Protein AF-A0ABD2QPJ8-F1 (afdb_monomer)

Foldseek 3Di:
DDAAFWPPCLQVVLLVLLVQQCVVVVDDDDDDGQDDDLAAFRFPDWDWGFRHVVVTDIDIRHHGDDPPDDPDPLVVLVCVLLSSHPCVVNPLLNSLLVVLLQVLVDCLLVVLPVLLVPPDDDCPPVNVVVCVVPLQDCLDPQLLSLLSNQSSCLSVVQDDDSVDPVSSVVSSVVSLVSLLVSSVPDDPPPCSSSVSSVSSSVCVNVCSSHDDDSDDDPPPD

Secondary structure (DSSP, 8-state):
----STTSSHHHHHHHHHHHHHHHTT--SPPP-----SSTT---S-EEEEEEETTEEEEEE------S----HHHHHHHHHTTSS-GGGT-HHHHHHHHHHHHHHSSGGGGGHHHHH--S----HHHHHHTTT-TT-TTSHHHHHHHHHHHHHHHHH--S-TTSHHHHHHHHHHHHHHHHHHTT--TT-TTHHHHHHHHHHHHHHTTTT-----SPPP---

Nearest PDB structures (foldseek):
  8qsj-assembly1_z  TM=7.436E-01  e=8.514E-07  Homo sapiens
  9crw-assembly1_H  TM=2.562E-01  e=5.830E+00  Candida albicans

Solvent-accessible surface area (backbone atoms only — not comparable to full-atom values): 13323 Å² total; per-residue (Å²): 108,52,85,53,50,28,70,75,44,56,37,53,51,47,39,53,45,25,53,53,23,34,62,77,64,71,63,82,77,86,81,86,70,63,71,76,65,87,57,54,72,70,42,78,59,76,44,79,38,60,36,37,77,88,69,75,39,66,40,34,32,50,44,46,54,77,74,98,71,82,91,46,71,67,58,49,50,52,36,28,67,76,33,37,40,64,46,79,80,77,30,54,49,59,50,34,51,51,48,50,54,51,50,73,74,43,72,72,55,64,75,41,58,64,61,58,71,66,73,67,92,80,78,53,75,68,55,64,59,52,52,74,76,49,71,82,56,68,84,41,67,74,42,42,52,43,40,50,38,53,51,40,50,51,58,70,71,54,88,70,66,77,87,37,67,73,57,39,53,54,50,51,56,51,45,55,59,52,45,34,62,44,67,69,57,70,90,85,48,95,57,48,64,53,56,44,19,55,52,50,48,51,36,46,70,70,46,72,73,52,89,83,78,88,74,76,75,80,78,92,122

Radius of gyration: 21.58 Å; Cα contacts (8 Å, |Δi|>4): 242; chains: 1; bounding box: 54×56×57 Å

pLDDT: mean 83.85, std 13.82, range [41.22, 96.69]

Sequence (221 aa):
MLVGIPNVGKSALANSLHQIGRISAAEKGRLKHAIVSPHPGETKNISGLKIASHPSIYVLDTPGVFPAEILDAEMCSNLALTGAIRDCLVGEVDLAEYFLSIFNLSDEYKKWANLSLSGADDCSELERRQKRQYLTDHTQDFIVNKVRRTLFEAVSSFNGNLRNEEIMSRLIKAEFAVLRNAFNLPPDSDDYVRKVAAKLLNLYRTGRLGHYTLDRAPNNN

Structure (mmCIF, N/CA/C/O backbone):
data_AF-A0ABD2QPJ8-F1
#
_entry.id   AF-A0ABD2QPJ8-F1
#
loop_
_atom_site.group_PDB
_atom_site.id
_atom_site.type_symbol
_atom_site.label_atom_id
_atom_site.label_alt_id
_atom_site.label_comp_id
_atom_site.label_asym_id
_atom_site.label_entity_id
_atom_site.label_seq_id
_atom_site.pdbx_PDB_ins_code
_atom_site.Cartn_x
_atom_site.Cartn_y
_atom_site.Cartn_z
_atom_site.occupancy
_atom_site.B_iso_or_equiv
_atom_site.auth_seq_id
_atom_site.auth_comp_id
_atom_site.auth_asym_id
_atom_site.auth_atom_id
_atom_site.pdbx_PDB_model_num
ATOM 1 N N . MET A 1 1 ? 17.076 -8.326 -17.689 1.00 92.75 1 MET A N 1
ATOM 2 C CA . MET A 1 1 ? 15.599 -8.422 -17.712 1.00 92.75 1 MET A CA 1
ATOM 3 C C . MET A 1 1 ? 15.109 -8.276 -16.286 1.00 92.75 1 MET A C 1
ATOM 5 O O . MET A 1 1 ? 15.757 -8.834 -15.410 1.00 92.75 1 MET A O 1
ATOM 9 N N . LEU A 1 2 ? 14.050 -7.506 -16.050 1.00 95.06 2 LEU A N 1
ATOM 10 C CA . LEU A 1 2 ? 13.423 -7.381 -14.731 1.00 95.06 2 LEU A CA 1
ATOM 11 C C . LEU A 1 2 ? 12.252 -8.355 -14.658 1.00 95.06 2 LEU A C 1
ATOM 13 O O . LEU A 1 2 ? 11.479 -8.412 -15.601 1.00 95.06 2 LEU A O 1
ATOM 17 N N . VAL A 1 3 ? 12.126 -9.110 -13.568 1.00 94.06 3 VAL A N 1
ATOM 18 C CA . VAL A 1 3 ? 11.046 -10.089 -13.356 1.00 94.06 3 VAL A CA 1
ATOM 19 C C . VAL A 1 3 ? 10.540 -9.946 -11.924 1.00 94.06 3 VAL A C 1
ATOM 21 O O . VAL A 1 3 ? 11.311 -9.608 -11.030 1.00 94.06 3 VAL A O 1
ATOM 24 N N . GLY A 1 4 ? 9.245 -10.168 -11.705 1.00 93.00 4 GLY A N 1
ATOM 25 C CA . GLY A 1 4 ? 8.632 -10.129 -10.378 1.00 93.00 4 GLY A CA 1
ATOM 26 C C . GLY A 1 4 ? 7.133 -9.858 -10.436 1.00 93.00 4 GLY A C 1
ATOM 27 O O . GLY A 1 4 ? 6.590 -9.555 -11.503 1.00 93.00 4 GLY A O 1
ATOM 28 N N . ILE A 1 5 ? 6.475 -9.915 -9.280 1.00 93.12 5 ILE A N 1
ATOM 29 C CA . ILE A 1 5 ? 5.030 -9.678 -9.148 1.00 93.12 5 ILE A CA 1
ATOM 30 C C . ILE A 1 5 ? 4.648 -8.235 -9.558 1.00 93.12 5 ILE A C 1
ATOM 32 O O . ILE A 1 5 ? 5.525 -7.374 -9.717 1.00 93.12 5 ILE A O 1
ATOM 36 N N . PRO A 1 6 ? 3.368 -7.935 -9.841 1.00 92.62 6 PRO A N 1
ATOM 37 C CA . PRO A 1 6 ? 2.896 -6.574 -10.105 1.00 92.62 6 PRO A CA 1
ATOM 38 C C . PRO A 1 6 ? 3.282 -5.570 -9.008 1.00 92.62 6 PRO A C 1
ATOM 40 O O . PRO A 1 6 ? 3.488 -5.934 -7.858 1.00 92.62 6 PRO A O 1
ATOM 43 N N . ASN A 1 7 ? 3.410 -4.297 -9.390 1.00 92.38 7 ASN A N 1
ATOM 44 C CA . ASN A 1 7 ? 3.646 -3.156 -8.495 1.00 92.38 7 ASN A CA 1
ATOM 45 C C . ASN A 1 7 ? 4.923 -3.157 -7.628 1.00 92.38 7 ASN A C 1
ATOM 47 O O . ASN A 1 7 ? 5.157 -2.193 -6.913 1.00 92.38 7 ASN A O 1
ATOM 51 N N . VAL A 1 8 ? 5.850 -4.107 -7.806 1.00 93.25 8 VAL A N 1
ATOM 52 C CA . VAL A 1 8 ? 7.194 -4.071 -7.166 1.00 93.25 8 VAL A CA 1
ATOM 53 C C . VAL A 1 8 ? 8.151 -3.005 -7.725 1.00 93.25 8 VAL A C 1
ATOM 55 O O . VAL A 1 8 ? 9.332 -2.995 -7.401 1.00 93.25 8 VAL A O 1
ATOM 58 N N . GLY A 1 9 ? 7.683 -2.136 -8.626 1.00 93.31 9 GLY A N 1
ATOM 59 C CA . GLY A 1 9 ? 8.494 -1.043 -9.173 1.00 93.31 9 GLY A CA 1
ATOM 60 C C . GLY A 1 9 ? 9.393 -1.399 -10.364 1.00 93.31 9 GLY A C 1
ATOM 61 O O . GLY A 1 9 ? 10.295 -0.628 -10.676 1.00 93.31 9 GLY A O 1
ATOM 62 N N . LYS A 1 10 ? 9.147 -2.511 -11.075 1.00 95.25 10 LYS A N 1
ATOM 63 C CA . LYS A 1 10 ? 9.934 -2.919 -12.265 1.00 95.25 10 LYS A CA 1
ATOM 64 C C . LYS A 1 10 ? 10.041 -1.806 -13.313 1.00 95.25 10 LYS A C 1
ATOM 66 O O . LYS A 1 10 ? 11.142 -1.373 -13.639 1.00 95.25 10 LYS A O 1
ATOM 71 N N . SER A 1 11 ? 8.902 -1.289 -13.770 1.00 94.06 11 SER A N 1
ATOM 72 C CA . SER A 1 11 ? 8.850 -0.238 -14.789 1.00 94.06 11 SER A CA 1
ATOM 73 C C . SER A 1 11 ? 9.448 1.078 -14.286 1.00 94.06 11 SER A C 1
ATOM 75 O O . SER A 1 11 ? 10.174 1.742 -15.021 1.00 94.06 11 SER A O 1
ATOM 77 N N . ALA A 1 12 ? 9.233 1.421 -13.010 1.00 94.25 12 ALA A N 1
ATOM 78 C CA . ALA A 1 12 ? 9.850 2.593 -12.389 1.00 94.25 12 ALA A CA 1
ATOM 79 C C . ALA A 1 12 ? 11.385 2.483 -12.375 1.00 94.25 12 ALA A C 1
ATOM 81 O O . ALA A 1 12 ? 12.069 3.399 -12.827 1.00 94.25 12 ALA A O 1
ATOM 82 N N . LEU A 1 13 ? 11.924 1.334 -11.958 1.00 95.25 13 LEU A N 1
ATOM 83 C CA . LEU A 1 13 ? 13.360 1.060 -11.970 1.00 95.25 13 LEU A CA 1
ATOM 84 C C . LEU A 1 13 ? 13.929 1.090 -13.395 1.00 95.25 13 LEU A C 1
ATOM 86 O O . LEU A 1 13 ? 14.958 1.722 -13.633 1.00 95.25 13 LEU A O 1
ATOM 90 N N . ALA A 1 14 ? 13.255 0.447 -14.353 1.00 93.62 14 ALA A N 1
ATOM 91 C CA . ALA A 1 14 ? 13.665 0.446 -15.756 1.00 93.62 14 ALA A CA 1
ATOM 92 C C . ALA A 1 14 ? 13.750 1.875 -16.315 1.00 93.62 14 ALA A C 1
ATOM 94 O O . ALA A 1 14 ? 14.720 2.225 -16.988 1.00 93.62 14 ALA A O 1
ATOM 95 N N . ASN A 1 15 ? 12.771 2.716 -15.980 1.00 93.56 15 ASN A N 1
ATOM 96 C CA . ASN A 1 15 ? 12.735 4.119 -16.366 1.00 93.56 15 ASN A CA 1
ATOM 97 C C . ASN A 1 15 ? 13.858 4.941 -15.726 1.00 93.56 15 ASN A C 1
ATOM 99 O O . ASN A 1 15 ? 14.514 5.710 -16.430 1.00 93.56 15 ASN A O 1
ATOM 103 N N . SER A 1 16 ? 14.120 4.763 -14.428 1.00 93.38 16 SER A N 1
ATOM 104 C CA . SER A 1 16 ? 15.226 5.440 -13.741 1.00 93.38 16 SER A CA 1
ATOM 105 C C . SER A 1 16 ? 16.579 5.067 -14.348 1.00 93.38 16 SER A C 1
ATOM 107 O O . SER A 1 16 ? 17.383 5.948 -14.652 1.00 93.38 16 SER A O 1
ATOM 109 N N . LEU A 1 17 ? 16.814 3.776 -14.608 1.00 92.88 17 LEU A N 1
ATOM 110 C CA . LEU A 1 17 ? 18.041 3.310 -15.259 1.00 92.88 17 LEU A CA 1
ATOM 111 C C . LEU A 1 17 ? 18.167 3.847 -16.690 1.00 92.88 17 LEU A C 1
ATOM 113 O O . LEU A 1 17 ? 19.248 4.273 -17.095 1.00 92.88 17 LEU A O 1
ATOM 117 N N . HIS A 1 18 ? 17.067 3.871 -17.448 1.00 90.75 18 HIS A N 1
ATOM 118 C CA . HIS A 1 18 ? 17.039 4.436 -18.798 1.00 90.75 18 HIS A CA 1
ATOM 119 C C . HIS A 1 18 ? 17.407 5.921 -18.804 1.00 90.75 18 HIS A C 1
ATOM 121 O O . HIS A 1 18 ? 18.203 6.365 -19.633 1.00 90.75 18 HIS A O 1
ATOM 127 N N . GLN A 1 19 ? 16.857 6.686 -17.862 1.00 89.19 19 GLN A N 1
ATOM 128 C CA . GLN A 1 19 ? 17.133 8.109 -17.730 1.00 89.19 19 GLN A CA 1
ATOM 129 C C . GLN A 1 19 ? 18.606 8.368 -17.392 1.00 89.19 19 GLN A C 1
ATOM 131 O O . GLN A 1 19 ? 19.246 9.167 -18.075 1.00 89.19 19 GLN A O 1
ATOM 136 N N . ILE A 1 20 ? 19.156 7.668 -16.393 1.00 87.69 20 ILE A N 1
ATOM 137 C CA . ILE A 1 20 ? 20.568 7.797 -15.997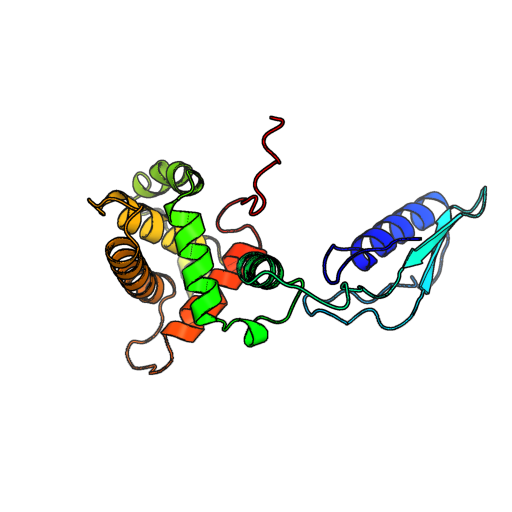 1.00 87.69 20 ILE A CA 1
ATOM 138 C C . ILE A 1 20 ? 21.484 7.440 -17.175 1.00 87.69 20 ILE A C 1
ATOM 140 O O . ILE A 1 20 ? 22.360 8.223 -17.538 1.00 87.69 20 ILE A O 1
ATOM 144 N N . GLY A 1 21 ? 21.223 6.309 -17.836 1.00 85.38 21 GLY A N 1
ATOM 145 C CA . GLY A 1 21 ? 22.010 5.835 -18.972 1.00 85.38 21 GLY A CA 1
ATOM 146 C C . GLY A 1 21 ? 22.065 6.809 -20.148 1.00 85.38 21 GLY A C 1
ATOM 147 O O . GLY A 1 21 ? 23.119 7.007 -20.755 1.00 85.38 21 GLY A O 1
ATOM 148 N N . ARG A 1 22 ? 20.941 7.468 -20.457 1.00 80.81 22 ARG A N 1
ATOM 149 C CA . ARG A 1 22 ? 20.882 8.488 -21.516 1.00 80.81 22 ARG A CA 1
ATOM 150 C C . ARG A 1 22 ? 21.641 9.760 -21.162 1.00 80.81 22 ARG A C 1
ATOM 152 O O . ARG A 1 22 ? 22.289 10.319 -22.047 1.00 80.81 22 ARG A O 1
ATOM 159 N N . ILE A 1 23 ? 21.559 10.210 -19.906 1.00 78.62 23 ILE A N 1
ATOM 160 C CA . ILE A 1 23 ? 22.308 11.381 -19.424 1.00 78.62 23 ILE A CA 1
ATOM 161 C C . ILE A 1 23 ? 23.807 11.123 -19.589 1.00 78.62 23 ILE A C 1
ATOM 163 O O . ILE A 1 23 ? 24.502 11.941 -20.188 1.00 78.62 23 ILE A O 1
ATOM 167 N N . SER A 1 24 ? 24.286 9.955 -19.156 1.00 72.25 24 SER A N 1
ATOM 168 C CA . SER A 1 24 ? 25.691 9.560 -19.302 1.00 72.25 24 SER A CA 1
ATOM 169 C C . SER A 1 24 ? 26.152 9.469 -20.762 1.00 72.25 24 SER A C 1
ATOM 171 O O . SER A 1 24 ? 27.328 9.681 -21.042 1.00 72.25 24 SER A O 1
ATOM 173 N N . ALA A 1 25 ? 25.245 9.176 -21.697 1.00 74.44 25 ALA A N 1
ATOM 174 C CA . ALA A 1 25 ? 25.550 9.033 -23.120 1.00 74.44 25 ALA A CA 1
ATOM 175 C C . ALA A 1 25 ? 25.290 10.301 -23.965 1.00 74.44 25 ALA A C 1
ATOM 177 O O . ALA A 1 25 ? 25.447 10.246 -25.184 1.00 74.44 25 ALA A O 1
ATOM 178 N N . ALA A 1 26 ? 24.872 11.421 -23.355 1.00 74.62 26 ALA A N 1
ATOM 179 C CA . ALA A 1 26 ? 24.495 12.671 -24.035 1.00 74.62 26 ALA A CA 1
ATOM 180 C C . ALA A 1 26 ? 23.486 12.492 -25.199 1.00 74.62 26 ALA A C 1
ATOM 182 O O . ALA A 1 26 ? 23.444 13.287 -26.144 1.00 74.62 26 ALA A O 1
ATOM 183 N N . GLU A 1 27 ? 22.648 11.450 -25.144 1.00 72.50 27 GLU A N 1
ATOM 184 C CA . GLU A 1 27 ? 21.715 11.119 -26.223 1.00 72.50 27 GLU A CA 1
ATOM 185 C C . GLU A 1 27 ? 20.526 12.103 -26.244 1.00 72.50 27 GLU A C 1
ATOM 187 O O . GLU A 1 27 ? 19.702 12.140 -25.324 1.00 72.50 27 GLU A O 1
ATOM 192 N N . LYS A 1 28 ? 20.371 12.863 -27.337 1.00 64.12 28 LYS A N 1
ATOM 193 C CA . LYS A 1 28 ? 19.222 13.762 -27.576 1.00 64.12 28 LYS A CA 1
ATOM 194 C C . LYS A 1 28 ? 18.033 13.005 -28.196 1.00 64.12 28 LYS A C 1
ATOM 196 O O . LYS A 1 28 ? 18.220 11.990 -28.862 1.00 64.12 28 LYS A O 1
ATOM 201 N N . GLY A 1 29 ? 16.802 13.467 -27.960 1.00 66.69 29 GLY A N 1
ATOM 202 C CA . GLY A 1 29 ? 15.572 12.890 -28.533 1.00 66.69 29 GLY A CA 1
ATOM 203 C C . GLY A 1 29 ? 14.486 12.554 -27.503 1.00 66.69 29 GLY A C 1
ATOM 204 O O . GLY A 1 29 ? 14.675 12.729 -26.302 1.00 66.69 29 GLY A O 1
ATOM 205 N N . ARG A 1 30 ? 13.326 12.084 -27.984 1.00 65.50 30 ARG A N 1
ATOM 206 C CA . ARG A 1 30 ? 12.164 11.751 -27.143 1.00 65.50 30 ARG A CA 1
ATOM 207 C C . ARG A 1 30 ? 12.459 10.524 -26.272 1.00 65.50 30 ARG A C 1
ATOM 209 O O . ARG A 1 30 ? 12.832 9.472 -26.788 1.00 65.50 30 ARG A O 1
ATOM 216 N N . LEU A 1 31 ? 12.261 10.664 -24.962 1.00 69.50 31 LEU A N 1
ATOM 217 C CA . LEU A 1 31 ? 12.463 9.589 -23.993 1.00 69.50 31 LEU A CA 1
ATOM 218 C C . LEU A 1 31 ? 11.391 8.509 -24.196 1.00 69.50 31 LEU A C 1
ATOM 220 O O . LEU A 1 31 ? 10.193 8.803 -24.168 1.00 69.50 31 LEU A O 1
ATOM 224 N N . LYS A 1 32 ? 11.812 7.262 -24.429 1.00 78.00 32 LYS A N 1
ATOM 225 C CA . LYS A 1 32 ? 10.903 6.116 -24.331 1.00 78.00 32 LYS A CA 1
ATOM 226 C C . LYS A 1 32 ? 10.727 5.816 -22.846 1.00 78.00 32 LYS A C 1
ATOM 228 O O . LYS A 1 32 ? 11.710 5.741 -22.120 1.00 78.00 32 LYS A O 1
ATOM 233 N N . HIS A 1 33 ? 9.487 5.685 -22.399 1.00 83.31 33 HIS A N 1
ATOM 234 C CA . HIS A 1 33 ? 9.165 5.464 -20.994 1.00 83.31 33 HIS A CA 1
ATOM 235 C C . HIS A 1 33 ? 8.210 4.282 -20.890 1.00 83.31 33 HIS A C 1
ATOM 237 O O . HIS A 1 33 ? 7.235 4.212 -21.643 1.00 83.31 33 HIS A O 1
ATOM 243 N N . ALA A 1 34 ? 8.502 3.357 -19.982 1.00 87.88 34 ALA A N 1
ATOM 244 C CA . ALA A 1 34 ? 7.550 2.341 -19.572 1.00 87.88 34 ALA A CA 1
ATOM 245 C C . ALA A 1 34 ? 6.423 3.002 -18.767 1.00 87.88 34 ALA A C 1
ATOM 247 O O . ALA A 1 34 ? 6.661 3.951 -18.018 1.00 87.88 34 ALA A O 1
ATOM 248 N N . ILE A 1 35 ? 5.194 2.523 -18.929 1.00 88.06 35 ILE A N 1
ATOM 249 C CA . ILE A 1 35 ? 4.042 3.039 -18.183 1.00 88.06 35 ILE A CA 1
ATOM 250 C C . ILE A 1 35 ? 4.178 2.599 -16.721 1.00 88.06 35 ILE A C 1
ATOM 252 O O . ILE A 1 35 ? 4.453 1.434 -16.447 1.00 88.06 35 ILE A O 1
ATOM 256 N N . VAL A 1 36 ? 3.987 3.535 -15.790 1.00 88.69 36 VAL A N 1
ATOM 257 C CA . VAL A 1 36 ? 3.970 3.270 -14.347 1.00 88.69 36 VAL A CA 1
ATOM 258 C C . VAL A 1 36 ? 2.636 3.756 -13.799 1.00 88.69 36 VAL A C 1
ATOM 260 O O . VAL A 1 36 ? 2.250 4.899 -14.031 1.00 88.69 36 VAL A O 1
ATOM 263 N N . SER A 1 37 ? 1.934 2.887 -13.084 1.00 88.12 37 SER A N 1
ATOM 264 C CA . SER A 1 37 ? 0.656 3.191 -12.442 1.00 88.12 37 SER A CA 1
ATOM 265 C C . SER A 1 37 ? 0.566 2.403 -11.131 1.00 88.12 37 SER A C 1
ATOM 267 O O . SER A 1 37 ? 1.202 1.353 -11.009 1.00 88.12 37 SER A O 1
ATOM 269 N N . PRO A 1 38 ? -0.171 2.914 -10.129 1.00 84.44 38 PRO A N 1
ATOM 270 C CA . PRO A 1 38 ? -0.403 2.205 -8.873 1.00 84.44 38 PRO A CA 1
ATOM 271 C C . PRO A 1 38 ? -1.319 0.987 -9.047 1.00 84.44 38 PRO A C 1
ATOM 273 O O . PRO A 1 38 ? -1.454 0.186 -8.125 1.00 84.44 38 PRO A O 1
ATOM 276 N N . HIS A 1 39 ? -1.969 0.829 -10.203 1.00 87.12 39 HIS A N 1
ATOM 277 C CA . HIS A 1 39 ? -2.853 -0.299 -10.455 1.00 87.12 39 HIS A CA 1
ATOM 278 C C . HIS A 1 39 ? -2.079 -1.515 -10.982 1.00 87.12 39 HIS A C 1
ATOM 280 O O . HIS A 1 39 ? -1.205 -1.383 -11.840 1.00 87.12 39 HIS A O 1
ATOM 286 N N . PRO A 1 40 ? -2.386 -2.727 -10.492 1.00 86.38 40 PRO A N 1
ATOM 287 C CA . PRO A 1 40 ? -1.729 -3.929 -10.982 1.00 86.38 40 PRO A CA 1
ATOM 288 C C . PRO A 1 40 ? -2.136 -4.226 -12.436 1.00 86.38 40 PRO A C 1
ATOM 290 O O . PRO A 1 40 ? -3.288 -4.039 -12.824 1.00 86.38 40 PRO A O 1
ATOM 293 N N . GLY A 1 41 ? -1.196 -4.747 -13.234 1.00 86.50 41 GLY A N 1
ATOM 294 C CA . GLY A 1 41 ? -1.454 -5.204 -14.612 1.00 86.50 41 GLY A CA 1
ATOM 295 C C . GLY A 1 41 ? -1.292 -4.146 -15.714 1.00 86.50 41 GLY A C 1
ATOM 296 O O . GLY A 1 41 ? -1.709 -4.368 -16.850 1.00 86.50 41 GLY A O 1
ATOM 297 N N . GLU A 1 42 ? -0.681 -3.007 -15.400 1.00 90.00 42 GLU A N 1
ATOM 298 C CA . GLU A 1 42 ? -0.512 -1.883 -16.336 1.00 90.00 42 GLU A CA 1
ATOM 299 C C . GLU A 1 42 ? 0.562 -2.149 -17.398 1.00 90.00 42 GLU A C 1
ATOM 301 O O . GLU A 1 42 ? 0.395 -1.837 -18.581 1.00 90.00 42 GLU A O 1
ATOM 306 N N . THR A 1 43 ? 1.646 -2.818 -17.010 1.00 88.81 43 THR A N 1
ATOM 307 C CA . THR A 1 43 ? 2.685 -3.278 -17.935 1.00 88.81 43 THR A CA 1
ATOM 308 C C . THR A 1 43 ? 2.192 -4.520 -18.679 1.00 88.81 43 THR A C 1
ATOM 310 O O . THR A 1 43 ? 2.258 -5.627 -18.153 1.00 88.81 43 THR A O 1
ATOM 313 N N . LYS A 1 44 ? 1.682 -4.343 -19.905 1.00 88.44 44 LYS A N 1
ATOM 314 C CA . LYS A 1 44 ? 1.124 -5.437 -20.733 1.00 88.44 44 LYS A CA 1
ATOM 315 C C . LYS A 1 44 ? 2.108 -6.019 -21.747 1.00 88.44 44 LYS A C 1
ATOM 317 O O . LYS A 1 44 ? 2.000 -7.185 -22.106 1.00 88.44 44 LYS A O 1
ATOM 322 N N . ASN A 1 45 ? 3.069 -5.214 -22.194 1.00 89.50 45 ASN A N 1
ATOM 323 C CA . ASN A 1 45 ? 4.036 -5.586 -23.224 1.00 89.50 45 ASN A CA 1
ATOM 324 C C . ASN A 1 45 ? 5.451 -5.607 -22.649 1.00 89.50 45 ASN A C 1
ATOM 326 O O . ASN A 1 45 ? 5.779 -4.810 -21.771 1.00 89.50 45 ASN A O 1
ATOM 330 N N . ILE A 1 46 ? 6.304 -6.473 -23.197 1.00 92.19 46 ILE A N 1
ATOM 331 C CA . ILE A 1 46 ? 7.738 -6.447 -22.905 1.00 92.19 46 ILE A CA 1
ATOM 332 C C . ILE A 1 46 ? 8.361 -5.286 -23.680 1.00 92.19 46 ILE A C 1
ATOM 334 O O . ILE A 1 46 ? 8.193 -5.188 -24.897 1.00 92.19 46 ILE A O 1
ATOM 338 N N . SER A 1 47 ? 9.082 -4.407 -22.987 1.00 90.06 47 SE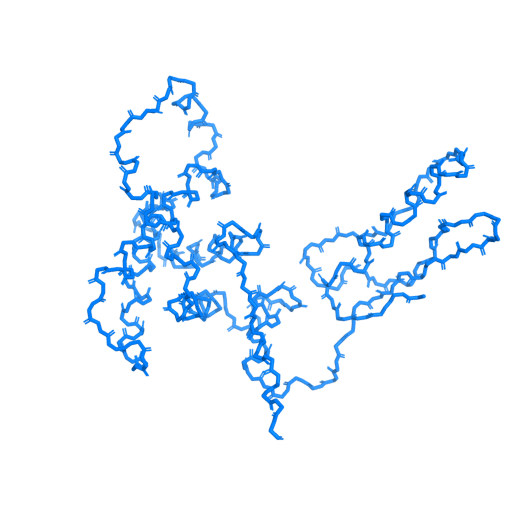R A N 1
ATOM 339 C CA . SER A 1 47 ? 9.734 -3.252 -23.608 1.00 90.06 47 SER A CA 1
ATOM 340 C C . SER A 1 47 ? 11.222 -3.197 -23.272 1.00 90.06 47 SER A C 1
ATOM 342 O O . SER A 1 47 ? 11.631 -3.425 -22.138 1.00 90.06 47 SER A O 1
ATOM 344 N N . GLY A 1 48 ? 12.050 -2.926 -24.285 1.00 91.44 48 GLY A N 1
ATOM 345 C CA . GLY A 1 48 ? 13.495 -2.773 -24.132 1.00 91.44 48 GLY A CA 1
ATOM 346 C C . GLY A 1 48 ? 13.898 -1.307 -24.019 1.00 91.44 48 GLY A C 1
ATOM 347 O O . GLY A 1 48 ? 13.678 -0.528 -24.948 1.00 91.44 48 GLY A O 1
ATOM 348 N N . LEU A 1 49 ? 14.528 -0.943 -22.905 1.00 91.00 49 LEU A N 1
ATOM 349 C CA . LEU A 1 49 ? 15.065 0.389 -22.644 1.00 91.00 49 LEU A CA 1
ATOM 350 C C . LEU A 1 49 ? 16.593 0.336 -22.618 1.00 91.00 49 LEU A C 1
ATOM 352 O O . LEU A 1 49 ? 17.186 -0.455 -21.891 1.00 91.00 49 LEU A O 1
ATOM 356 N N . LYS A 1 50 ? 17.248 1.181 -23.414 1.00 89.88 50 LYS A N 1
ATOM 357 C CA . LYS A 1 50 ? 18.715 1.258 -23.463 1.00 89.88 50 LYS A CA 1
ATOM 358 C C . LYS A 1 50 ? 19.249 1.986 -22.229 1.00 89.88 50 LYS A C 1
ATOM 360 O O . LYS A 1 50 ? 18.805 3.097 -21.962 1.00 89.88 50 LYS A O 1
ATOM 365 N N . ILE A 1 51 ? 20.195 1.399 -21.505 1.00 91.56 51 ILE A N 1
ATOM 366 C CA . ILE A 1 51 ? 20.767 1.979 -20.275 1.00 91.56 51 ILE A CA 1
ATOM 367 C C . ILE A 1 51 ? 22.271 2.267 -20.378 1.00 91.56 51 ILE A C 1
ATOM 369 O O . ILE A 1 51 ? 22.819 2.950 -19.524 1.00 91.56 51 ILE A O 1
ATOM 373 N N . ALA A 1 52 ? 22.945 1.772 -21.415 1.00 89.06 52 ALA A N 1
ATOM 374 C CA . ALA A 1 52 ? 24.326 2.133 -21.724 1.00 89.06 52 ALA A CA 1
ATOM 375 C C . ALA A 1 52 ? 24.580 2.009 -23.228 1.00 89.06 52 ALA A C 1
ATOM 377 O O . ALA A 1 52 ? 23.904 1.235 -23.911 1.00 89.06 52 ALA A O 1
ATOM 378 N N . SER A 1 53 ? 25.552 2.768 -23.738 1.00 85.62 53 SER A N 1
ATOM 379 C CA . SER A 1 53 ? 25.913 2.774 -25.164 1.00 85.62 53 SER A CA 1
ATOM 380 C C . SER A 1 53 ? 27.227 2.056 -25.465 1.00 85.62 53 SER A C 1
ATOM 382 O O . SER A 1 53 ? 27.355 1.499 -26.551 1.00 85.62 53 SER A O 1
ATOM 384 N N . HIS A 1 54 ? 28.170 2.025 -24.518 1.00 85.94 54 HIS A N 1
ATOM 385 C CA . HIS A 1 54 ? 29.499 1.434 -24.698 1.00 85.94 54 HIS A CA 1
ATOM 386 C C . HIS A 1 54 ? 29.916 0.642 -23.440 1.00 85.94 54 HIS A C 1
ATOM 388 O O . HIS A 1 54 ? 30.443 1.242 -22.505 1.00 85.94 54 HIS A O 1
ATOM 394 N N . PRO A 1 55 ? 29.672 -0.682 -23.385 1.00 88.00 55 PRO A N 1
ATOM 395 C CA . PRO A 1 55 ? 28.937 -1.480 -24.371 1.00 88.00 55 PRO A CA 1
ATOM 396 C C . PRO A 1 55 ? 27.437 -1.143 -24.389 1.00 88.00 55 PRO A C 1
ATOM 398 O O . PRO A 1 55 ? 26.905 -0.541 -23.455 1.00 88.00 55 PRO A O 1
ATOM 401 N N . SER A 1 56 ? 26.737 -1.518 -25.464 1.00 88.50 56 SER A N 1
ATOM 402 C CA . SER A 1 56 ? 25.294 -1.284 -25.556 1.00 88.50 56 SER A CA 1
ATOM 403 C C . SER A 1 56 ? 24.544 -2.238 -24.624 1.00 88.50 56 SER A C 1
ATOM 405 O O . SER A 1 56 ? 24.495 -3.438 -24.882 1.00 88.50 56 SER A O 1
ATOM 407 N N . ILE A 1 57 ? 23.922 -1.708 -23.570 1.00 92.25 57 ILE A N 1
ATOM 408 C CA . ILE A 1 57 ? 23.181 -2.492 -22.570 1.00 92.25 57 ILE A CA 1
ATOM 409 C C . ILE A 1 57 ? 21.713 -2.074 -22.590 1.00 92.25 57 ILE A C 1
ATOM 411 O O . ILE A 1 57 ? 21.397 -0.882 -22.612 1.00 92.25 57 ILE A O 1
ATOM 415 N N . TYR A 1 58 ? 20.817 -3.059 -22.542 1.00 92.62 58 TYR A N 1
ATOM 416 C CA . TYR A 1 58 ? 19.372 -2.860 -22.479 1.00 92.62 58 TYR A CA 1
ATOM 417 C C . TYR A 1 58 ? 18.777 -3.536 -21.244 1.00 92.62 58 TYR A C 1
ATOM 419 O O . TYR A 1 58 ? 19.155 -4.648 -20.874 1.00 92.62 58 TYR A O 1
ATOM 427 N N . VAL A 1 59 ? 17.794 -2.877 -20.642 1.00 94.94 59 VAL A N 1
ATOM 428 C CA . VAL A 1 59 ? 16.905 -3.445 -19.632 1.00 94.94 59 VAL A CA 1
ATOM 429 C C . VAL A 1 59 ? 15.591 -3.800 -20.307 1.00 94.94 59 VAL A C 1
ATOM 431 O O . VAL A 1 59 ? 15.016 -2.992 -21.030 1.00 94.94 59 VAL A O 1
ATOM 434 N N . LEU A 1 60 ? 15.129 -5.022 -20.070 1.00 94.69 60 LEU A N 1
ATOM 435 C CA . LEU A 1 60 ? 13.810 -5.473 -20.493 1.00 94.69 60 LEU A CA 1
ATOM 436 C C . LEU A 1 60 ? 12.853 -5.306 -19.317 1.00 94.69 60 LEU A C 1
ATOM 438 O O . LEU A 1 60 ? 13.048 -5.966 -18.292 1.00 94.69 60 LEU A O 1
ATOM 442 N N . ASP A 1 61 ? 11.875 -4.422 -19.473 1.00 94.88 61 ASP A N 1
ATOM 443 C CA . ASP A 1 61 ? 10.727 -4.305 -18.581 1.00 94.88 61 ASP A CA 1
ATOM 444 C C . ASP A 1 61 ? 9.661 -5.319 -19.000 1.00 94.88 61 ASP A C 1
ATOM 446 O O . ASP A 1 61 ? 9.357 -5.443 -20.191 1.00 94.88 61 ASP A O 1
ATOM 450 N N . THR A 1 62 ? 9.119 -6.060 -18.036 1.00 94.56 62 THR A N 1
ATOM 451 C CA . THR A 1 62 ? 8.167 -7.149 -18.284 1.00 94.56 62 THR A CA 1
ATOM 452 C C . THR A 1 62 ? 6.901 -6.978 -17.446 1.00 94.56 62 THR A C 1
ATOM 454 O O . THR A 1 62 ? 6.951 -6.391 -16.357 1.00 94.56 62 THR A O 1
ATOM 457 N N . PRO A 1 63 ? 5.767 -7.552 -17.890 1.00 91.69 63 PRO A N 1
ATOM 458 C CA . PRO A 1 63 ? 4.570 -7.664 -17.067 1.00 91.69 63 PRO A CA 1
ATOM 459 C C . PRO A 1 63 ? 4.854 -8.287 -15.698 1.00 91.69 63 PRO A C 1
ATOM 461 O O . PRO A 1 63 ? 5.749 -9.124 -15.546 1.00 91.69 63 PRO A O 1
ATOM 464 N N . GLY A 1 64 ? 4.093 -7.862 -14.688 1.00 90.56 64 GLY A N 1
ATOM 465 C CA . GLY A 1 64 ? 4.098 -8.524 -13.389 1.00 90.56 64 GLY A CA 1
ATOM 466 C C . GLY A 1 64 ? 3.314 -9.827 -13.445 1.00 90.56 64 GLY A C 1
ATOM 467 O O . GLY A 1 64 ? 2.204 -9.837 -13.969 1.00 90.56 64 GLY A O 1
ATOM 468 N N . VAL A 1 65 ? 3.877 -10.901 -12.898 1.00 90.31 65 VAL A N 1
ATOM 469 C CA . VAL A 1 65 ? 3.256 -12.233 -12.909 1.00 90.31 65 VAL A CA 1
ATOM 470 C C . VAL A 1 65 ? 3.165 -12.792 -11.496 1.00 90.31 65 VAL A C 1
ATOM 472 O O . VAL A 1 65 ? 4.094 -12.630 -10.708 1.00 90.31 65 VAL A O 1
ATOM 475 N N . PHE A 1 66 ? 2.042 -13.437 -11.188 1.00 85.75 66 PHE A N 1
ATOM 476 C CA . PHE A 1 66 ? 1.846 -14.214 -9.965 1.00 85.75 66 PHE A CA 1
ATOM 477 C C . PHE A 1 66 ? 1.924 -15.715 -10.276 1.00 85.75 66 PHE A C 1
ATOM 479 O O . PHE A 1 66 ? 1.659 -16.107 -11.417 1.00 85.75 66 PHE A O 1
ATOM 486 N N . PRO A 1 67 ? 2.278 -16.561 -9.291 1.00 82.06 67 PRO A N 1
ATOM 487 C CA . PRO A 1 67 ? 2.058 -18.000 -9.396 1.00 82.06 67 PRO A CA 1
ATOM 488 C C . PRO A 1 67 ? 0.561 -18.314 -9.565 1.00 82.06 67 PRO A C 1
ATOM 490 O O . PRO A 1 67 ? -0.295 -17.514 -9.190 1.00 82.06 67 PRO A O 1
ATOM 493 N N . ALA A 1 68 ? 0.255 -19.477 -10.150 1.00 75.25 68 ALA A N 1
ATOM 494 C CA . ALA A 1 68 ? -1.115 -19.876 -10.486 1.00 75.25 68 ALA A CA 1
ATOM 495 C C . ALA A 1 68 ? -2.031 -20.015 -9.257 1.00 75.25 68 ALA A C 1
ATOM 497 O O . ALA A 1 68 ? -3.231 -19.777 -9.365 1.00 75.25 68 ALA A O 1
ATOM 498 N N . GLU A 1 69 ? -1.463 -20.355 -8.099 1.00 77.31 69 GLU A N 1
ATOM 499 C CA . GLU A 1 69 ? -2.191 -20.499 -6.842 1.00 77.31 69 GLU A CA 1
ATOM 500 C C . GLU A 1 69 ? -1.514 -19.673 -5.745 1.00 77.31 69 GLU A C 1
ATOM 502 O O . GLU A 1 69 ? -0.309 -19.786 -5.508 1.00 77.31 69 GLU A O 1
ATOM 507 N N . ILE A 1 70 ? -2.309 -18.838 -5.075 1.00 73.75 70 ILE A N 1
ATOM 508 C CA . ILE A 1 70 ? -1.968 -18.205 -3.799 1.00 73.75 70 ILE A CA 1
ATOM 509 C C . ILE A 1 70 ? -2.813 -18.939 -2.762 1.00 73.75 70 ILE A C 1
ATOM 511 O O . ILE A 1 70 ? -4.030 -18.777 -2.732 1.00 73.75 70 ILE A O 1
ATOM 515 N N . LEU A 1 71 ? -2.179 -19.812 -1.983 1.00 71.50 71 LEU A N 1
ATOM 516 C CA . LEU A 1 71 ? -2.881 -20.760 -1.110 1.00 71.50 71 LEU A CA 1
ATOM 517 C C . LEU A 1 71 ? -3.240 -20.176 0.261 1.00 71.50 71 LEU A C 1
ATOM 519 O O . LEU A 1 71 ? -4.051 -20.759 0.974 1.00 71.50 71 LEU A O 1
ATOM 523 N N . ASP A 1 72 ? -2.643 -19.045 0.630 1.00 86.12 72 ASP A N 1
ATOM 524 C CA . ASP A 1 72 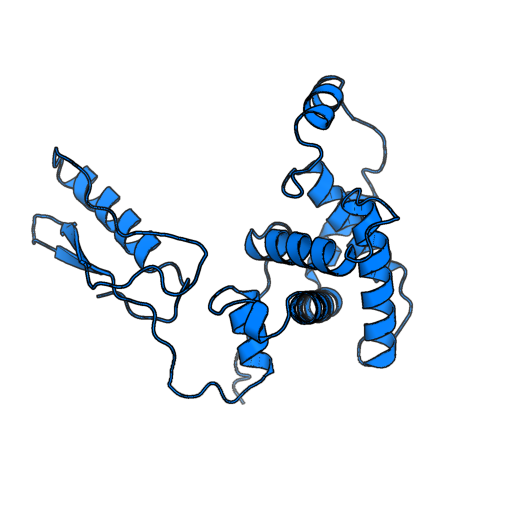? -2.739 -18.489 1.974 1.00 86.12 72 ASP A CA 1
ATOM 525 C C . ASP A 1 72 ? -3.484 -17.145 1.998 1.00 86.12 72 ASP A C 1
ATOM 527 O O . ASP A 1 72 ? -3.186 -16.219 1.234 1.00 86.12 72 ASP A O 1
ATOM 531 N N . ALA A 1 73 ? -4.468 -17.049 2.894 1.00 87.75 73 ALA A N 1
ATOM 532 C CA . ALA A 1 73 ? -5.291 -15.861 3.079 1.00 87.75 73 ALA A CA 1
ATOM 533 C C . ALA A 1 73 ? -4.483 -14.699 3.673 1.00 87.75 73 ALA A C 1
ATOM 535 O O . ALA A 1 73 ? -4.698 -13.552 3.282 1.00 87.75 73 ALA A O 1
ATOM 536 N N . GLU A 1 74 ? -3.526 -14.982 4.564 1.00 89.25 74 GLU A N 1
ATOM 537 C CA . GLU A 1 74 ? -2.644 -13.957 5.128 1.00 89.25 74 GLU A CA 1
ATOM 538 C C . GLU A 1 74 ? -1.734 -13.377 4.037 1.00 89.25 74 GLU A C 1
ATOM 540 O O . GLU A 1 74 ? -1.683 -12.160 3.847 1.00 89.25 74 GLU A O 1
ATOM 545 N N . MET A 1 75 ? -1.111 -14.238 3.226 1.00 89.56 75 MET A N 1
ATOM 546 C CA . MET A 1 75 ? -0.349 -13.822 2.046 1.00 89.56 75 MET A CA 1
ATOM 547 C C . MET A 1 75 ? -1.190 -12.979 1.073 1.00 89.56 75 MET A C 1
ATOM 549 O O . MET A 1 75 ? -0.711 -11.962 0.569 1.00 89.56 75 MET A O 1
ATOM 553 N N . CYS A 1 76 ? -2.445 -13.359 0.818 1.00 91.00 76 CYS A N 1
ATOM 554 C CA . CYS A 1 76 ? -3.358 -12.585 -0.027 1.00 91.00 76 CYS A CA 1
ATOM 555 C C . CYS A 1 76 ? -3.607 -11.180 0.547 1.00 91.00 76 CYS A C 1
ATOM 557 O O . CYS A 1 76 ? -3.473 -10.185 -0.170 1.00 91.00 76 CYS A O 1
ATOM 559 N N . SER A 1 77 ? -3.878 -11.084 1.851 1.00 93.44 77 SER A N 1
ATOM 560 C CA . SER A 1 77 ? -4.051 -9.810 2.553 1.00 93.44 77 SER A CA 1
ATOM 561 C C . SER A 1 77 ? -2.786 -8.953 2.514 1.00 93.44 77 SER A C 1
ATOM 563 O O . SER A 1 77 ? -2.877 -7.762 2.231 1.00 93.44 77 SER A O 1
ATOM 565 N N . ASN A 1 78 ? -1.596 -9.536 2.677 1.00 93.88 78 ASN A N 1
ATOM 566 C CA . ASN A 1 78 ? -0.319 -8.820 2.555 1.00 93.88 78 ASN A CA 1
ATOM 567 C C . ASN A 1 78 ? -0.074 -8.287 1.134 1.00 93.88 78 ASN A C 1
ATOM 569 O O . ASN A 1 78 ? 0.330 -7.133 0.939 1.00 93.88 78 ASN A O 1
ATOM 573 N N . LEU A 1 79 ? -0.363 -9.098 0.114 1.00 93.12 79 LEU A N 1
ATOM 574 C CA . LEU A 1 79 ? -0.277 -8.684 -1.287 1.00 93.12 79 LEU A CA 1
ATOM 575 C C . LEU A 1 79 ? -1.286 -7.579 -1.615 1.00 93.12 79 LEU A C 1
ATOM 577 O O . LEU A 1 79 ? -0.967 -6.653 -2.362 1.00 93.12 79 LEU A O 1
ATOM 581 N N . ALA A 1 80 ? -2.496 -7.648 -1.058 1.00 93.88 80 ALA A N 1
ATOM 582 C CA . ALA A 1 80 ? -3.486 -6.592 -1.214 1.00 93.88 80 ALA A CA 1
ATOM 583 C C . ALA A 1 80 ? -3.019 -5.327 -0.496 1.00 93.88 80 ALA A C 1
ATOM 585 O O . ALA A 1 80 ? -3.026 -4.253 -1.085 1.00 93.88 80 ALA A O 1
ATOM 586 N N . LEU A 1 81 ? -2.522 -5.435 0.735 1.00 94.69 81 LEU A N 1
ATOM 587 C CA . LEU A 1 81 ? -2.105 -4.304 1.559 1.00 94.69 81 LEU A CA 1
ATOM 588 C C . LEU A 1 81 ? -0.982 -3.499 0.883 1.00 94.69 81 LEU A C 1
ATOM 590 O O . LEU A 1 81 ? -1.054 -2.271 0.792 1.00 94.69 81 LEU A O 1
ATOM 594 N N . THR A 1 82 ? -0.015 -4.197 0.283 1.00 93.94 82 THR A N 1
ATOM 595 C CA . THR A 1 82 ? 1.075 -3.609 -0.521 1.00 93.94 82 THR A CA 1
ATOM 596 C C . THR A 1 82 ? 0.640 -3.111 -1.906 1.00 93.94 82 THR A C 1
ATOM 598 O O . THR A 1 82 ? 1.402 -2.423 -2.584 1.00 93.94 82 THR A O 1
ATOM 601 N N . GLY A 1 83 ? -0.589 -3.411 -2.332 1.00 92.56 83 GLY A N 1
ATOM 602 C CA . GLY A 1 83 ? -1.144 -3.015 -3.626 1.00 92.56 83 GLY A CA 1
ATOM 603 C C . GLY A 1 83 ? -0.678 -3.885 -4.793 1.00 92.56 83 GLY A C 1
ATOM 604 O O . GLY A 1 83 ? -0.858 -3.498 -5.944 1.00 92.56 83 GLY A O 1
ATOM 605 N N . ALA A 1 84 ? -0.073 -5.048 -4.541 1.00 92.25 84 ALA A N 1
ATOM 606 C CA . ALA A 1 84 ? 0.332 -5.989 -5.585 1.00 92.25 84 ALA A CA 1
ATOM 607 C C . ALA A 1 84 ? -0.879 -6.662 -6.264 1.00 92.25 84 ALA A C 1
ATOM 609 O O . ALA A 1 84 ? -0.818 -7.004 -7.448 1.00 92.25 84 ALA A O 1
ATOM 610 N N . ILE A 1 85 ? -1.992 -6.807 -5.538 1.00 91.81 85 ILE A N 1
ATOM 611 C CA . ILE A 1 85 ? -3.298 -7.232 -6.062 1.00 91.81 85 ILE A CA 1
ATOM 612 C C . ILE A 1 85 ? -4.369 -6.170 -5.783 1.00 91.81 85 ILE A C 1
ATOM 614 O O . ILE A 1 85 ? -4.141 -5.220 -5.042 1.00 91.81 85 ILE A O 1
ATOM 618 N N . ARG A 1 86 ? -5.545 -6.313 -6.407 1.00 90.25 86 ARG A N 1
ATOM 619 C CA . ARG A 1 86 ? -6.655 -5.365 -6.234 1.00 90.25 86 ARG A CA 1
ATOM 620 C C . ARG A 1 86 ? -7.319 -5.525 -4.866 1.00 90.25 86 ARG A C 1
ATOM 622 O O . ARG A 1 86 ? -7.700 -6.633 -4.502 1.00 90.25 86 ARG A O 1
ATOM 629 N N . ASP A 1 87 ? -7.580 -4.401 -4.211 1.00 90.94 87 ASP A N 1
ATOM 630 C CA . ASP A 1 87 ? -8.198 -4.303 -2.878 1.00 90.94 87 ASP A CA 1
ATOM 631 C C . ASP A 1 87 ? -9.559 -5.009 -2.803 1.00 90.94 87 ASP A C 1
ATOM 633 O O . ASP A 1 87 ? -9.893 -5.627 -1.797 1.00 90.94 87 ASP A O 1
ATOM 637 N N . CYS A 1 88 ? -10.326 -4.991 -3.899 1.00 87.81 88 CYS A N 1
ATOM 638 C CA . CYS A 1 88 ? -11.638 -5.634 -3.981 1.00 87.81 88 CYS A CA 1
ATOM 639 C C . CYS A 1 88 ? -11.614 -7.165 -3.867 1.00 87.81 88 CYS A C 1
ATOM 641 O O . CYS A 1 88 ? -12.675 -7.755 -3.696 1.00 87.81 88 CYS A O 1
ATOM 643 N N . LEU A 1 89 ? -10.447 -7.808 -3.990 1.00 87.56 89 LEU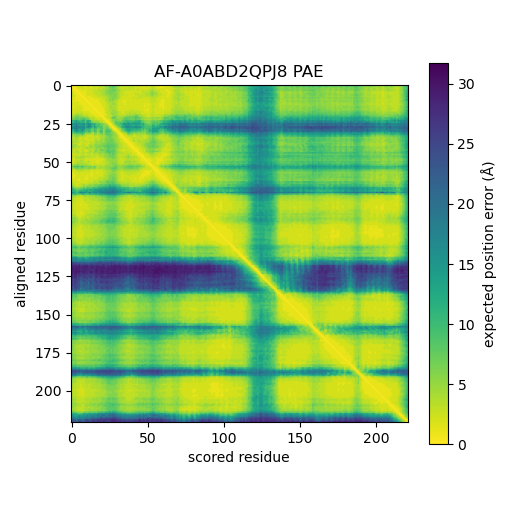 A N 1
ATOM 644 C CA . LEU A 1 89 ? -10.318 -9.256 -3.809 1.00 87.56 89 LEU A CA 1
ATOM 645 C C . LEU A 1 89 ? -10.387 -9.669 -2.336 1.00 87.56 89 LEU A C 1
ATOM 647 O O . LEU A 1 89 ? -10.851 -10.766 -2.052 1.00 87.56 89 LEU A O 1
ATOM 651 N N . VAL A 1 90 ? -9.935 -8.800 -1.429 1.00 89.81 90 VAL A N 1
ATOM 652 C CA . VAL A 1 90 ? -9.992 -9.026 0.025 1.00 89.81 90 VAL A CA 1
ATOM 653 C C . VAL A 1 90 ? -11.180 -8.286 0.638 1.00 89.81 90 VAL A C 1
ATOM 655 O O . VAL A 1 90 ? -11.845 -8.825 1.509 1.00 89.81 90 VAL A O 1
ATOM 658 N N . GLY A 1 91 ? -11.482 -7.086 0.137 1.00 93.56 91 GLY A N 1
ATOM 659 C CA . GLY A 1 91 ? -12.425 -6.159 0.756 1.00 93.56 91 GLY A CA 1
ATOM 660 C C . GLY A 1 91 ? -11.665 -4.986 1.363 1.00 93.56 91 GLY A C 1
ATOM 661 O O . GLY A 1 91 ? -10.744 -5.162 2.150 1.00 93.56 91 GLY A O 1
ATOM 662 N N . GLU A 1 92 ? -12.019 -3.763 0.974 1.00 93.62 92 GLU A N 1
ATOM 663 C CA . GLU A 1 92 ? -11.275 -2.564 1.387 1.00 93.62 92 GLU A CA 1
ATOM 664 C C . GLU A 1 92 ? -11.364 -2.311 2.900 1.00 93.62 92 GLU A C 1
ATOM 666 O O . GLU A 1 92 ? -10.385 -1.908 3.523 1.00 93.62 92 GLU A O 1
ATOM 671 N N . VAL A 1 93 ? -12.529 -2.587 3.496 1.00 94.94 93 VAL A N 1
ATOM 672 C CA . VAL A 1 93 ? -12.743 -2.468 4.945 1.00 94.94 93 VAL A CA 1
ATOM 673 C C . VAL A 1 93 ? -11.966 -3.549 5.686 1.00 94.94 93 VAL A C 1
ATOM 675 O O . VAL A 1 93 ? -11.194 -3.216 6.578 1.00 94.94 93 VAL A O 1
ATOM 678 N N . ASP A 1 94 ? -12.092 -4.806 5.259 1.00 95.12 94 ASP A N 1
ATOM 679 C CA . ASP A 1 94 ? -11.395 -5.943 5.869 1.00 95.12 94 ASP A CA 1
ATOM 680 C C . ASP A 1 94 ? -9.872 -5.760 5.801 1.00 95.12 94 ASP A C 1
ATOM 682 O O . ASP A 1 94 ? -9.153 -6.009 6.766 1.00 95.12 94 ASP A O 1
ATOM 686 N N . LEU A 1 95 ? -9.368 -5.225 4.685 1.00 96.25 95 LEU A N 1
ATOM 687 C CA . LEU A 1 95 ? -7.954 -4.913 4.509 1.00 96.25 95 LEU A CA 1
ATOM 688 C C . LEU A 1 95 ? -7.473 -3.792 5.444 1.00 96.25 95 LEU A C 1
ATOM 690 O O . LEU A 1 95 ? -6.345 -3.836 5.939 1.00 96.25 95 LEU A O 1
ATOM 694 N N . ALA A 1 96 ? -8.310 -2.785 5.696 1.00 96.69 96 ALA A N 1
ATOM 695 C CA . ALA A 1 96 ? -8.007 -1.718 6.645 1.00 96.69 96 ALA A CA 1
ATOM 696 C C . ALA A 1 96 ? -8.047 -2.210 8.104 1.00 96.69 96 ALA A C 1
ATOM 698 O O . ALA A 1 96 ? -7.181 -1.826 8.889 1.00 96.69 96 ALA A O 1
ATOM 699 N N . GLU A 1 97 ? -8.992 -3.086 8.459 1.00 96.06 97 GLU A N 1
ATOM 700 C CA . GLU A 1 97 ? -9.018 -3.766 9.762 1.00 96.06 97 GLU A CA 1
ATOM 701 C C . GLU A 1 97 ? -7.774 -4.645 9.951 1.00 96.06 97 GLU A C 1
ATOM 703 O O . GLU A 1 97 ? -7.117 -4.579 10.992 1.00 96.06 97 GLU A O 1
ATOM 708 N N . TYR A 1 98 ? -7.388 -5.395 8.914 1.00 95.44 98 TYR A N 1
ATOM 709 C CA . TYR A 1 98 ? -6.160 -6.185 8.908 1.00 95.44 98 TYR A CA 1
ATOM 710 C C . TYR A 1 98 ? -4.924 -5.306 9.136 1.00 95.44 98 TYR A C 1
ATOM 712 O O . TYR A 1 98 ? -4.113 -5.605 10.014 1.00 95.44 98 TYR A O 1
ATOM 720 N N . PHE A 1 99 ? -4.807 -4.170 8.442 1.00 96.12 99 PHE A N 1
ATOM 721 C CA . PHE A 1 99 ? -3.725 -3.216 8.693 1.00 96.12 99 PHE A CA 1
ATOM 722 C C . PHE A 1 99 ? -3.712 -2.702 10.141 1.00 96.12 99 PHE A C 1
ATOM 724 O O . PHE A 1 99 ? -2.647 -2.680 10.757 1.00 96.12 99 PHE A O 1
ATOM 731 N N . LEU A 1 100 ? -4.865 -2.322 10.703 1.00 95.12 100 LEU A N 1
ATOM 732 C CA . LEU A 1 100 ? -4.945 -1.856 12.092 1.00 95.12 100 LEU A CA 1
ATOM 733 C C . LEU A 1 100 ? -4.541 -2.946 13.090 1.00 95.12 100 LEU A C 1
ATOM 735 O O . LEU A 1 100 ? -3.869 -2.657 14.075 1.00 95.12 100 LEU A O 1
ATOM 739 N N . SER A 1 101 ? -4.851 -4.213 12.807 1.00 93.62 101 SER A N 1
ATOM 740 C CA . SER A 1 101 ? -4.376 -5.329 13.631 1.00 93.62 101 SER A CA 1
ATOM 741 C C . SER A 1 101 ? -2.841 -5.417 13.661 1.00 93.62 101 SER A C 1
ATOM 743 O O . SER A 1 101 ? -2.253 -5.560 14.732 1.00 93.62 101 SER A O 1
ATOM 745 N N . ILE A 1 102 ? -2.178 -5.235 12.511 1.00 93.12 102 ILE A N 1
ATOM 746 C CA . ILE A 1 102 ? -0.710 -5.209 12.405 1.00 93.12 102 ILE A CA 1
ATOM 747 C C . ILE A 1 102 ? -0.149 -3.976 13.110 1.00 93.12 102 ILE A C 1
ATOM 749 O O . ILE A 1 102 ? 0.819 -4.076 13.862 1.00 93.12 102 ILE A O 1
ATOM 753 N N . PHE A 1 103 ? -0.771 -2.820 12.889 1.00 92.69 103 PHE A N 1
ATOM 754 C CA . PHE A 1 103 ? -0.414 -1.555 13.517 1.00 92.69 103 PHE A CA 1
ATOM 755 C C . PHE A 1 103 ? -0.422 -1.665 15.047 1.00 92.69 103 PHE A C 1
ATOM 757 O O . PHE A 1 103 ? 0.582 -1.339 15.681 1.00 92.69 103 PHE A O 1
ATOM 764 N N . ASN A 1 104 ? -1.495 -2.213 15.619 1.00 91.50 104 ASN A N 1
ATOM 765 C CA . ASN A 1 104 ? -1.689 -2.370 17.062 1.00 91.50 104 ASN A CA 1
ATOM 766 C C . ASN A 1 104 ? -0.713 -3.367 17.697 1.00 91.50 104 ASN A C 1
ATOM 768 O O . ASN A 1 104 ? -0.366 -3.234 18.869 1.00 91.50 104 ASN A O 1
ATOM 772 N N . LEU A 1 105 ? -0.256 -4.364 16.937 1.00 89.44 105 LEU A N 1
ATOM 773 C CA . LEU A 1 105 ? 0.763 -5.320 17.379 1.00 89.44 105 LEU A CA 1
ATOM 774 C C . LEU A 1 105 ? 2.199 -4.809 17.182 1.00 89.44 105 LEU A C 1
ATOM 776 O O . LEU A 1 105 ? 3.136 -5.409 17.710 1.00 89.44 105 LEU A O 1
ATOM 780 N N . SER A 1 106 ? 2.384 -3.737 16.411 1.00 87.31 106 SER A N 1
ATOM 781 C CA . SER A 1 106 ? 3.690 -3.145 16.124 1.00 87.31 106 SER A CA 1
ATOM 782 C C . SER A 1 106 ? 4.091 -2.100 17.165 1.00 87.31 106 SER A C 1
ATOM 784 O O . SER A 1 106 ? 3.247 -1.513 17.825 1.00 87.31 106 SER A O 1
ATOM 786 N N . ASP A 1 107 ? 5.381 -1.772 17.237 1.00 85.56 107 ASP A N 1
ATOM 787 C CA . ASP A 1 107 ? 5.884 -0.674 18.075 1.00 85.56 107 ASP A CA 1
ATOM 788 C C . ASP A 1 107 ? 6.040 0.656 17.310 1.00 85.56 107 ASP A C 1
ATOM 790 O O . ASP A 1 107 ? 6.507 1.652 17.869 1.00 85.56 107 ASP A O 1
ATOM 794 N N . GLU A 1 108 ? 5.642 0.706 16.033 1.00 85.19 108 GLU A N 1
ATOM 795 C CA . GLU A 1 108 ? 5.824 1.882 15.168 1.00 85.19 108 GLU A CA 1
ATOM 796 C C . GLU A 1 108 ? 5.074 3.114 15.692 1.00 85.19 108 GLU A C 1
ATOM 798 O O . GLU A 1 108 ? 5.603 4.230 15.656 1.00 85.19 108 GLU A O 1
ATOM 803 N N . TYR A 1 109 ? 3.882 2.914 16.262 1.00 85.38 109 TYR A N 1
ATOM 804 C CA . TYR A 1 109 ? 3.054 3.992 16.804 1.00 85.38 109 TYR A CA 1
ATOM 805 C C . TYR A 1 109 ? 3.700 4.704 17.999 1.00 85.38 109 TYR A C 1
ATOM 807 O O . TYR A 1 109 ? 3.456 5.892 18.210 1.00 85.38 109 TYR A O 1
ATOM 815 N N . LYS A 1 110 ? 4.579 4.032 18.760 1.00 86.81 110 LYS A N 1
ATOM 816 C CA . LYS A 1 110 ? 5.236 4.607 19.951 1.00 86.81 110 LYS A CA 1
ATOM 817 C C . LYS A 1 110 ? 6.079 5.838 19.612 1.00 86.81 110 LYS A C 1
ATOM 819 O O . LYS A 1 110 ? 6.217 6.741 20.436 1.00 86.81 110 LYS A O 1
ATOM 824 N N . LYS A 1 111 ? 6.584 5.927 18.376 1.00 87.56 111 LYS A N 1
ATOM 825 C CA . LYS A 1 111 ? 7.334 7.088 17.864 1.00 87.56 111 LYS A CA 1
ATOM 826 C C . LYS A 1 111 ? 6.492 8.370 17.862 1.00 87.56 111 LYS A C 1
ATOM 828 O O . LYS A 1 111 ? 7.043 9.469 17.847 1.00 87.5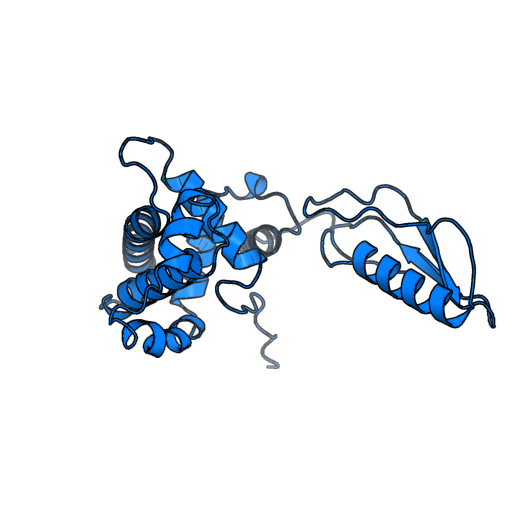6 111 LYS A O 1
ATOM 833 N N . TRP A 1 112 ? 5.166 8.247 17.884 1.00 87.62 112 TRP A N 1
ATOM 834 C CA . TRP A 1 112 ? 4.233 9.371 17.852 1.00 87.62 112 TRP A CA 1
ATOM 835 C C . TRP A 1 112 ? 3.895 9.936 19.232 1.00 87.62 112 TRP A C 1
ATOM 837 O O . TRP A 1 112 ? 3.205 10.949 19.293 1.00 87.62 112 TRP A O 1
ATOM 847 N N . ALA A 1 113 ? 4.440 9.386 20.322 1.00 84.12 113 ALA A N 1
ATOM 848 C CA . ALA A 1 113 ? 4.223 9.913 21.672 1.00 84.12 113 ALA A CA 1
ATOM 849 C C . ALA A 1 113 ? 4.557 11.415 21.788 1.00 84.12 113 ALA A C 1
ATOM 851 O O . ALA A 1 113 ? 3.829 12.185 22.414 1.00 84.12 113 ALA A O 1
ATOM 852 N N . ASN A 1 114 ? 5.612 11.863 21.100 1.00 78.50 114 ASN A N 1
ATOM 853 C CA . ASN A 1 114 ? 6.033 13.267 21.096 1.00 78.50 114 ASN A CA 1
ATOM 854 C C . ASN A 1 114 ? 5.078 14.185 20.312 1.00 78.50 114 ASN A C 1
ATOM 856 O O . ASN A 1 114 ? 5.015 15.384 20.584 1.00 78.50 114 ASN A O 1
ATOM 860 N N . LEU A 1 115 ? 4.296 13.642 19.370 1.00 73.44 115 LEU A N 1
ATOM 861 C CA . LEU A 1 115 ? 3.274 14.411 18.653 1.00 73.44 115 LEU A CA 1
ATOM 862 C C . LEU A 1 115 ? 2.100 14.771 19.569 1.00 73.44 115 LEU A C 1
ATOM 864 O O . LEU A 1 115 ? 1.430 15.772 19.314 1.00 73.44 115 LEU A O 1
ATOM 868 N N . SER A 1 116 ? 1.856 14.000 20.630 1.00 60.31 116 SER A N 1
ATOM 869 C CA . SER A 1 116 ? 0.824 14.296 21.632 1.00 60.31 116 SER A CA 1
ATOM 870 C C . SER A 1 116 ? 1.243 15.412 22.598 1.00 60.31 116 SER A C 1
ATOM 872 O O . SER A 1 116 ? 0.393 16.161 23.067 1.00 60.31 116 SER A O 1
ATOM 874 N N . LEU A 1 117 ? 2.549 15.590 22.834 1.00 57.94 117 LEU A N 1
ATOM 875 C CA . LEU A 1 117 ? 3.104 16.641 23.703 1.00 57.94 117 LEU A CA 1
ATOM 876 C C . LEU A 1 117 ? 3.117 18.031 23.049 1.00 57.94 117 LEU A C 1
ATOM 878 O O . LEU A 1 117 ? 2.959 19.034 23.739 1.00 57.94 117 LEU A O 1
ATOM 882 N N . SER A 1 118 ? 3.226 18.109 21.720 1.00 53.38 118 SER A N 1
ATOM 883 C CA . SER A 1 118 ? 3.170 19.368 20.951 1.00 53.38 118 SER A CA 1
ATOM 884 C C . SER A 1 118 ? 1.732 19.906 20.794 1.00 53.38 118 SER A C 1
ATOM 886 O O . SER A 1 118 ? 1.346 20.415 19.741 1.00 53.38 118 SER A O 1
ATOM 888 N N . GLY A 1 119 ? 0.896 19.723 21.814 1.00 47.91 119 GLY A N 1
ATOM 889 C CA . GLY A 1 119 ? -0.528 20.050 21.831 1.00 47.91 119 GLY A CA 1
ATOM 890 C C . GLY A 1 119 ? -0.868 21.514 22.120 1.00 47.91 119 GLY A C 1
ATOM 891 O O . GLY A 1 119 ? -1.984 21.767 22.558 1.00 47.91 119 GLY A O 1
ATOM 892 N N . ALA A 1 120 ? 0.040 22.465 21.897 1.00 42.62 120 ALA A N 1
ATOM 893 C CA . ALA A 1 120 ? -0.266 23.888 22.017 1.00 42.62 120 ALA A CA 1
ATOM 894 C C . ALA A 1 120 ? -0.165 24.560 20.645 1.00 42.62 120 ALA A C 1
ATOM 896 O O . ALA A 1 120 ? 0.855 24.459 19.969 1.00 42.62 120 ALA A O 1
ATOM 897 N N . ASP A 1 121 ? -1.277 25.178 20.256 1.00 50.06 121 ASP A N 1
ATOM 898 C CA . ASP A 1 121 ? -1.474 26.081 19.129 1.00 50.06 121 ASP A CA 1
ATOM 899 C C . ASP A 1 121 ? -0.205 26.783 18.630 1.00 50.06 121 ASP A C 1
ATOM 901 O O . ASP A 1 121 ? 0.276 27.722 19.254 1.00 50.06 121 ASP A O 1
ATOM 905 N N . ASP A 1 122 ? 0.253 26.419 17.434 1.00 41.41 122 ASP A N 1
ATOM 906 C CA . ASP A 1 122 ? 1.013 27.355 16.608 1.00 41.41 122 ASP A CA 1
ATOM 907 C C . ASP A 1 122 ? 0.593 27.202 15.145 1.00 41.41 122 ASP A C 1
ATOM 909 O O . ASP A 1 122 ? 1.319 26.751 14.263 1.00 41.41 122 ASP A O 1
ATOM 913 N N . CYS A 1 123 ? -0.684 27.494 14.896 1.00 42.03 123 CYS A N 1
ATOM 914 C CA . CYS A 1 123 ? -1.226 27.545 13.547 1.00 42.03 123 CYS A CA 1
ATOM 915 C C . CYS A 1 123 ? -1.064 28.972 13.019 1.00 42.03 123 CYS A C 1
ATOM 917 O O . CYS A 1 123 ? -1.910 29.835 13.275 1.00 42.03 123 CYS A O 1
ATOM 919 N N . SER A 1 124 ? 0.026 29.219 12.291 1.00 53.72 124 SER A N 1
ATOM 920 C CA . SER A 1 124 ? 0.272 30.503 11.626 1.00 53.72 124 SER A CA 1
ATOM 921 C C . SER A 1 124 ? -0.897 30.887 10.696 1.00 53.72 124 SER A C 1
ATOM 923 O O . SER A 1 124 ? -1.561 30.031 10.103 1.00 53.72 124 SER A O 1
ATOM 925 N N . GLU A 1 125 ? -1.180 32.187 10.534 1.00 50.84 125 GLU A N 1
ATOM 926 C CA . GLU A 1 125 ? -2.279 32.685 9.678 1.00 50.84 125 GLU A CA 1
ATOM 927 C C . GLU A 1 125 ? -2.227 32.154 8.229 1.00 50.84 125 GLU A C 1
ATOM 929 O O . GLU A 1 125 ? -3.262 32.054 7.558 1.00 50.84 125 GLU A O 1
ATOM 934 N N . LEU A 1 126 ? -1.039 31.764 7.755 1.00 47.03 126 LEU A N 1
ATOM 935 C CA . LEU A 1 126 ? -0.811 31.173 6.438 1.00 47.03 126 LEU A CA 1
ATOM 936 C C . LEU A 1 126 ? -1.455 29.780 6.302 1.00 47.03 126 LEU A C 1
ATOM 938 O O . LEU A 1 126 ? -2.089 29.483 5.285 1.00 47.03 126 LEU A O 1
ATOM 942 N N . GLU A 1 127 ? -1.384 28.955 7.351 1.00 49.47 127 GLU A N 1
ATOM 943 C CA . GLU A 1 127 ? -2.000 27.624 7.388 1.00 49.47 127 GLU A CA 1
ATOM 944 C C . GLU A 1 127 ? -3.530 27.706 7.404 1.00 49.47 127 GLU A C 1
ATOM 946 O O . GLU A 1 127 ? -4.210 26.868 6.811 1.00 49.47 127 GLU A O 1
ATOM 951 N N . ARG A 1 128 ? -4.107 28.745 8.026 1.00 51.22 128 ARG A N 1
ATOM 952 C CA . ARG A 1 128 ? -5.569 28.958 8.030 1.00 51.22 128 ARG A CA 1
ATOM 953 C C . ARG A 1 128 ? -6.114 29.261 6.631 1.00 51.22 128 ARG A C 1
ATOM 955 O O . ARG A 1 128 ? -7.256 28.899 6.341 1.00 51.22 128 ARG A O 1
ATOM 962 N N . ARG A 1 129 ? -5.315 29.892 5.759 1.00 48.88 129 ARG A N 1
ATOM 963 C CA . ARG A 1 129 ? -5.674 30.145 4.351 1.00 48.88 129 ARG A CA 1
ATOM 964 C C . ARG A 1 129 ? -5.532 28.887 3.491 1.00 48.88 129 ARG A C 1
ATOM 966 O O . ARG A 1 129 ? -6.443 28.591 2.722 1.00 48.88 129 ARG A O 1
ATOM 973 N N . GLN A 1 130 ? -4.468 28.103 3.681 1.00 47.94 130 GLN A N 1
ATOM 974 C CA . GLN A 1 130 ? -4.260 26.833 2.967 1.00 47.94 130 GLN A CA 1
ATOM 975 C C . GLN A 1 130 ? -5.283 25.749 3.360 1.00 47.94 130 GLN A C 1
ATOM 977 O O . GLN A 1 130 ? -5.775 25.025 2.492 1.00 47.94 130 GLN A O 1
ATOM 982 N N . LYS A 1 131 ? -5.707 25.699 4.634 1.00 50.09 131 LYS A N 1
ATOM 983 C CA . LYS A 1 131 ? -6.745 24.776 5.141 1.00 50.09 131 LYS A CA 1
ATOM 984 C C . LYS A 1 131 ? -8.084 24.873 4.403 1.00 50.09 131 LYS A C 1
ATOM 986 O O . LYS A 1 131 ? -8.790 23.876 4.307 1.00 50.09 131 LYS A O 1
ATOM 991 N N . ARG A 1 132 ? -8.445 26.045 3.867 1.00 48.62 132 ARG A N 1
ATOM 992 C CA . ARG A 1 132 ? -9.703 26.224 3.115 1.00 48.62 132 ARG A CA 1
ATOM 993 C C . ARG A 1 132 ? -9.642 25.652 1.697 1.00 48.62 132 ARG A C 1
ATOM 995 O O . ARG A 1 132 ? -10.687 25.351 1.136 1.00 48.62 132 ARG A O 1
ATOM 1002 N N . GLN A 1 133 ? -8.444 25.509 1.130 1.00 48.12 133 GLN A N 1
ATOM 1003 C CA . GLN A 1 133 ? -8.251 25.172 -0.281 1.00 48.12 133 GLN A CA 1
ATOM 1004 C C . GLN A 1 133 ? -8.067 23.660 -0.525 1.00 48.12 133 GLN A C 1
ATOM 1006 O O . GLN A 1 133 ? -8.363 23.193 -1.619 1.00 48.12 133 GLN A O 1
ATOM 1011 N N . TYR A 1 134 ? -7.669 22.888 0.498 1.00 50.91 134 TYR A N 1
ATOM 1012 C CA . TYR A 1 134 ? -7.366 21.446 0.396 1.00 50.91 134 TYR A CA 1
ATOM 1013 C C . TYR A 1 134 ? -8.062 20.585 1.464 1.00 50.91 134 TYR A C 1
ATOM 1015 O O . TYR A 1 134 ? -7.550 19.543 1.862 1.00 50.91 134 TYR A O 1
ATOM 1023 N N . LEU A 1 135 ? -9.235 21.004 1.951 1.00 53.38 135 LEU A N 1
ATOM 1024 C CA . LEU A 1 135 ? -9.935 20.341 3.065 1.00 53.38 135 LEU A CA 1
ATOM 1025 C C . LEU A 1 135 ? -10.238 18.844 2.813 1.00 53.38 135 LEU A C 1
ATOM 1027 O O . LEU A 1 135 ? -10.439 18.084 3.756 1.00 53.38 135 LEU A O 1
ATOM 1031 N N . THR A 1 136 ? -10.287 18.420 1.548 1.00 62.09 136 THR A N 1
ATOM 1032 C CA . THR A 1 136 ? -10.634 17.055 1.126 1.00 62.09 136 THR A CA 1
ATOM 1033 C C . THR A 1 136 ? -9.434 16.115 0.979 1.00 62.09 136 THR A C 1
ATOM 1035 O O . THR A 1 136 ? -9.624 14.892 0.960 1.00 62.09 136 THR A O 1
ATOM 1038 N N . ASP A 1 137 ? -8.215 16.657 0.895 1.00 81.44 137 ASP A N 1
ATOM 1039 C CA . ASP A 1 137 ? -6.990 15.889 0.683 1.00 81.44 137 ASP A CA 1
ATOM 1040 C C . ASP A 1 137 ? -6.439 15.372 2.013 1.00 81.44 137 ASP A C 1
ATOM 1042 O O . ASP A 1 137 ? -5.860 16.109 2.803 1.00 81.44 137 ASP A O 1
ATOM 1046 N N . HIS A 1 138 ? -6.603 14.075 2.262 1.00 83.50 138 HIS A N 1
ATOM 1047 C CA . HIS A 1 138 ? -6.156 13.434 3.499 1.00 83.50 138 HIS A CA 1
ATOM 1048 C C . HIS A 1 138 ? -4.639 13.239 3.584 1.00 83.50 138 HIS A C 1
ATOM 1050 O O . HIS A 1 138 ? -4.161 12.836 4.641 1.00 83.50 138 HIS A O 1
ATOM 1056 N N . THR A 1 139 ? -3.886 13.507 2.512 1.00 87.38 139 THR A N 1
ATOM 1057 C CA . THR A 1 139 ? -2.422 13.339 2.481 1.00 87.38 139 THR A CA 1
ATOM 1058 C C . THR A 1 139 ? -1.658 14.527 3.071 1.00 87.38 139 THR A C 1
ATOM 1060 O O . THR A 1 139 ? -0.448 14.438 3.282 1.00 87.38 139 THR A O 1
ATOM 1063 N N . GLN A 1 140 ? -2.364 15.616 3.387 1.00 87.75 140 GLN A N 1
ATOM 1064 C CA . GLN A 1 140 ? -1.804 16.824 3.989 1.00 87.75 140 GLN A CA 1
ATOM 1065 C C . GLN A 1 140 ? -1.239 16.560 5.390 1.00 87.75 140 GLN A C 1
ATOM 1067 O O . GLN A 1 140 ? -1.888 15.925 6.225 1.00 87.75 140 GLN A O 1
ATOM 1072 N N . ASP A 1 141 ? -0.066 17.123 5.686 1.00 87.50 141 ASP A N 1
ATOM 1073 C CA . ASP A 1 141 ? 0.699 16.832 6.908 1.00 87.50 141 ASP A CA 1
ATOM 1074 C C . ASP A 1 141 ? -0.091 17.082 8.197 1.00 87.50 141 ASP A C 1
ATOM 1076 O O . ASP A 1 141 ? -0.008 16.293 9.137 1.00 87.50 141 ASP A O 1
ATOM 1080 N N . PHE A 1 142 ? -0.916 18.133 8.243 1.00 86.25 142 PHE A N 1
ATOM 1081 C CA . PHE A 1 142 ? -1.744 18.421 9.417 1.00 86.25 142 PHE A CA 1
ATOM 1082 C C . PHE A 1 142 ? -2.819 17.347 9.661 1.00 86.25 142 PHE A C 1
ATOM 1084 O O . PHE A 1 142 ? -3.116 17.035 10.815 1.00 86.25 142 PHE A O 1
ATOM 1091 N N . ILE A 1 143 ? -3.384 16.753 8.601 1.00 89.06 143 ILE A N 1
ATOM 1092 C CA . ILE A 1 143 ? -4.351 15.648 8.709 1.00 89.06 143 ILE A CA 1
ATOM 1093 C C . ILE A 1 143 ? -3.619 14.372 9.099 1.00 89.06 143 ILE A C 1
ATOM 1095 O O . ILE A 1 143 ? -4.053 13.690 10.022 1.00 89.06 143 ILE A O 1
ATOM 1099 N N . VAL A 1 144 ? -2.483 14.081 8.462 1.00 91.06 144 VAL A N 1
ATOM 1100 C CA . VAL A 1 144 ? -1.658 12.913 8.797 1.00 91.06 144 VAL A CA 1
ATOM 1101 C C . VAL A 1 144 ? -1.228 12.955 10.265 1.00 91.06 144 VAL A C 1
ATOM 1103 O O . VAL A 1 144 ? -1.358 11.958 10.970 1.00 91.06 144 VAL A O 1
ATOM 1106 N N . ASN A 1 145 ? -0.775 14.104 10.766 1.00 90.75 145 ASN A N 1
ATOM 1107 C CA . ASN A 1 145 ? -0.389 14.255 12.169 1.00 90.75 145 ASN A CA 1
ATOM 1108 C C . ASN A 1 145 ? -1.587 14.118 13.119 1.00 90.75 145 ASN A C 1
ATOM 1110 O O . ASN A 1 145 ? -1.447 13.495 14.171 1.00 90.75 145 ASN A O 1
ATOM 1114 N N . LYS A 1 146 ? -2.770 14.621 12.736 1.00 91.00 146 LYS A N 1
ATOM 1115 C CA . LYS A 1 146 ? -4.016 14.394 13.484 1.00 91.00 146 LYS A CA 1
ATOM 1116 C C . LYS A 1 146 ? -4.350 12.900 13.555 1.00 91.00 146 LYS A C 1
ATOM 1118 O O . LYS A 1 146 ? -4.586 12.410 14.650 1.00 91.00 146 LYS A O 1
ATOM 1123 N N . VAL A 1 147 ? -4.289 12.183 12.429 1.00 93.19 147 VAL A N 1
ATOM 1124 C CA . VAL A 1 147 ? -4.508 10.725 12.340 1.00 93.19 147 VAL A CA 1
ATOM 1125 C C . VAL A 1 147 ? -3.527 9.959 13.230 1.00 93.19 147 VAL A C 1
ATOM 1127 O O . VAL A 1 147 ? -3.947 9.136 14.041 1.00 93.19 147 VAL A O 1
ATOM 1130 N N . ARG A 1 148 ? -2.227 10.264 13.134 1.00 93.50 148 ARG A N 1
ATOM 1131 C CA . ARG A 1 148 ? -1.175 9.642 13.955 1.00 93.50 148 ARG A CA 1
ATOM 1132 C C . ARG A 1 148 ? -1.423 9.845 15.448 1.00 93.50 148 ARG A C 1
ATOM 1134 O O . ARG A 1 148 ? -1.365 8.883 16.206 1.00 93.50 148 ARG A O 1
ATOM 1141 N N . ARG A 1 149 ? -1.743 11.078 15.862 1.00 91.38 149 ARG A N 1
ATOM 1142 C CA . ARG A 1 149 ? -2.064 11.401 17.260 1.00 91.38 149 ARG A CA 1
ATOM 1143 C C . ARG A 1 149 ? -3.287 10.619 17.735 1.00 91.38 149 ARG A C 1
ATOM 1145 O O . ARG A 1 149 ? -3.224 9.976 18.774 1.00 91.38 149 ARG A O 1
ATOM 1152 N N . THR A 1 150 ? -4.364 10.614 16.950 1.00 92.12 150 THR A N 1
ATOM 1153 C CA . THR A 1 150 ? -5.597 9.914 17.324 1.00 92.12 150 THR A CA 1
ATOM 1154 C C . THR A 1 150 ? -5.423 8.405 17.447 1.00 92.12 150 THR A C 1
ATOM 1156 O O . THR A 1 150 ? -5.967 7.811 18.371 1.00 92.12 150 THR A O 1
ATOM 1159 N N . LEU A 1 151 ? -4.650 7.785 16.549 1.00 92.75 151 LEU A N 1
ATOM 1160 C CA . LEU A 1 151 ? -4.339 6.358 16.630 1.00 92.75 151 LEU A CA 1
ATOM 1161 C C . LEU A 1 151 ? -3.469 6.059 17.855 1.00 92.75 151 LEU A C 1
ATOM 1163 O O . LEU A 1 151 ? -3.774 5.156 18.624 1.00 92.75 151 LEU A O 1
ATOM 1167 N N . PHE A 1 152 ? -2.433 6.868 18.094 1.00 92.19 152 PHE A N 1
ATOM 1168 C CA . PHE A 1 152 ? -1.585 6.725 19.276 1.00 92.19 152 PHE A CA 1
ATOM 1169 C C . PHE A 1 152 ? -2.387 6.809 20.583 1.00 92.19 152 PHE A C 1
ATOM 1171 O O . PHE A 1 152 ? -2.193 5.985 21.475 1.00 92.19 152 PHE A O 1
ATOM 1178 N N . GLU A 1 153 ? -3.289 7.785 20.703 1.00 90.81 153 GLU A N 1
ATOM 1179 C CA . GLU A 1 153 ? -4.156 7.959 21.873 1.00 90.81 153 GLU A CA 1
ATOM 1180 C C . GLU A 1 153 ? -5.145 6.795 22.032 1.00 90.81 153 GLU A C 1
ATOM 1182 O O . GLU A 1 153 ? -5.329 6.303 23.148 1.00 90.81 153 GLU A O 1
ATOM 1187 N N . ALA A 1 154 ? -5.739 6.309 20.936 1.00 90.94 154 ALA A N 1
ATOM 1188 C CA . ALA A 1 154 ? -6.650 5.165 20.956 1.00 90.94 154 ALA A CA 1
ATOM 1189 C C . ALA A 1 154 ? -5.956 3.891 21.463 1.00 90.94 154 ALA A C 1
ATOM 1191 O O . ALA A 1 154 ? -6.473 3.234 22.363 1.00 90.94 154 ALA A O 1
ATOM 1192 N N . VAL A 1 155 ? -4.755 3.590 20.963 1.00 89.75 155 VAL A N 1
ATOM 1193 C CA . VAL A 1 155 ? -3.982 2.415 21.394 1.00 89.75 155 VAL A CA 1
ATOM 1194 C C . VAL A 1 155 ? -3.453 2.584 22.819 1.00 89.75 155 VAL A C 1
ATOM 1196 O O . VAL A 1 155 ? -3.509 1.653 23.615 1.00 89.75 155 VAL A O 1
ATOM 1199 N N . SER A 1 156 ? -2.972 3.778 23.176 1.00 88.44 156 SER A N 1
ATOM 1200 C CA . SER A 1 156 ? -2.372 4.033 24.498 1.00 88.44 156 SER A CA 1
ATOM 1201 C C . SER A 1 156 ? -3.400 4.087 25.631 1.00 88.44 156 SER A C 1
ATOM 1203 O O . SER A 1 156 ? -3.070 3.776 26.773 1.00 88.44 156 SER A O 1
ATOM 1205 N N . SER A 1 157 ? -4.638 4.492 25.337 1.00 86.88 157 SER A N 1
ATOM 1206 C CA . SER A 1 157 ? -5.750 4.470 26.298 1.00 86.88 157 SER A CA 1
ATOM 1207 C C . SER A 1 157 ? -6.388 3.087 26.445 1.00 86.88 157 SER A C 1
ATOM 1209 O O . SER A 1 157 ? -7.166 2.858 27.375 1.00 86.88 157 SER A O 1
ATOM 1211 N N . PHE A 1 158 ? -6.063 2.151 25.552 1.00 84.88 158 PHE A N 1
ATOM 1212 C CA . PHE A 1 158 ? -6.637 0.821 25.561 1.00 84.88 158 PHE A CA 1
ATOM 1213 C C . PHE A 1 158 ? -5.951 -0.084 26.586 1.00 84.88 158 PHE A C 1
ATOM 1215 O O . PHE A 1 158 ? -4.771 -0.409 26.479 1.00 84.88 158 PHE A O 1
ATOM 1222 N N . ASN A 1 159 ? -6.716 -0.540 27.575 1.00 70.19 159 ASN A N 1
ATOM 1223 C CA . ASN A 1 159 ? -6.227 -1.431 28.620 1.00 70.19 159 ASN A CA 1
ATOM 1224 C C . ASN A 1 159 ? -6.773 -2.848 28.383 1.00 70.19 159 ASN A C 1
ATOM 1226 O O . ASN A 1 159 ? -7.805 -3.232 28.935 1.00 70.19 159 ASN A O 1
ATOM 1230 N N . GLY A 1 160 ? -6.126 -3.614 27.502 1.00 76.00 160 GLY A N 1
ATOM 1231 C CA . GLY A 1 160 ? -6.575 -4.959 27.138 1.00 76.00 160 GLY A CA 1
ATOM 1232 C C . GLY A 1 160 ? -5.487 -5.814 26.492 1.00 76.00 160 GLY A C 1
ATOM 1233 O O . GLY A 1 160 ? -4.525 -5.306 25.922 1.00 76.00 160 GLY A O 1
ATOM 1234 N N . ASN A 1 161 ? -5.634 -7.139 26.587 1.00 78.50 161 ASN A N 1
ATOM 1235 C CA . ASN A 1 161 ? -4.706 -8.072 25.952 1.00 78.50 161 ASN A CA 1
ATOM 1236 C C . ASN A 1 161 ? -4.990 -8.164 24.446 1.00 78.50 161 ASN A C 1
ATOM 1238 O O . ASN A 1 161 ? -5.968 -8.786 24.031 1.00 78.50 161 ASN A O 1
ATOM 1242 N N . LEU A 1 162 ? -4.089 -7.597 23.643 1.00 79.06 162 LEU A N 1
ATOM 1243 C CA . LEU A 1 162 ? -4.161 -7.561 22.178 1.00 79.06 162 LEU A CA 1
ATOM 1244 C C . LEU A 1 162 ? -4.079 -8.946 21.508 1.00 79.06 162 LEU A C 1
ATOM 1246 O O . LEU A 1 162 ? -4.281 -9.053 20.305 1.00 79.06 162 LEU A O 1
ATOM 1250 N N . ARG A 1 163 ? -3.807 -10.019 22.266 1.00 77.75 163 ARG A N 1
ATOM 1251 C CA . ARG A 1 163 ? -3.851 -11.401 21.757 1.00 77.75 163 ARG A CA 1
ATOM 1252 C C . ARG A 1 163 ? -5.265 -11.978 21.651 1.00 77.75 163 ARG A C 1
ATOM 1254 O O . ARG A 1 163 ? -5.423 -13.037 21.059 1.00 77.75 163 ARG A O 1
ATOM 1261 N N . ASN A 1 164 ? -6.269 -11.339 22.253 1.00 86.94 164 ASN A N 1
ATOM 1262 C CA . ASN A 1 164 ? -7.657 -11.788 22.157 1.00 86.94 164 ASN A CA 1
ATOM 1263 C C . ASN A 1 164 ? -8.353 -11.093 20.976 1.00 86.94 164 ASN A C 1
ATOM 1265 O O . ASN A 1 164 ? -8.457 -9.866 20.950 1.00 86.94 164 ASN A O 1
ATOM 1269 N N . GLU A 1 165 ? -8.858 -11.885 20.031 1.00 86.31 165 GLU A N 1
ATOM 1270 C CA . GLU A 1 165 ? -9.526 -11.411 18.814 1.00 86.31 165 GLU A CA 1
ATOM 1271 C C . GLU A 1 165 ? -10.739 -10.516 19.103 1.00 86.31 165 GLU A C 1
ATOM 1273 O O . GLU A 1 165 ? -10.928 -9.494 18.444 1.00 86.31 165 GLU A O 1
ATOM 1278 N N . GLU A 1 166 ? -11.535 -10.831 20.129 1.00 88.00 166 GLU A N 1
ATOM 1279 C CA . GLU A 1 166 ? -12.729 -10.043 20.454 1.00 88.00 166 GLU A CA 1
ATOM 1280 C C . GLU A 1 166 ? -12.351 -8.655 20.992 1.00 88.00 166 GLU A C 1
ATOM 1282 O O . GLU A 1 166 ? -12.969 -7.640 20.662 1.00 88.00 166 GLU A O 1
ATOM 1287 N N . ILE A 1 167 ? -11.293 -8.608 21.803 1.00 89.44 167 ILE A N 1
ATOM 1288 C CA . ILE A 1 167 ? -10.736 -7.377 22.368 1.00 89.44 167 ILE A CA 1
ATOM 1289 C C . ILE A 1 167 ? -10.125 -6.521 21.248 1.00 89.44 167 ILE A C 1
ATOM 1291 O O . ILE A 1 167 ? -10.404 -5.323 21.183 1.00 89.44 167 ILE A O 1
ATOM 1295 N N . MET A 1 168 ? -9.364 -7.135 20.335 1.00 90.31 168 MET A N 1
ATOM 1296 C CA . MET A 1 168 ? -8.787 -6.462 19.167 1.00 90.31 168 MET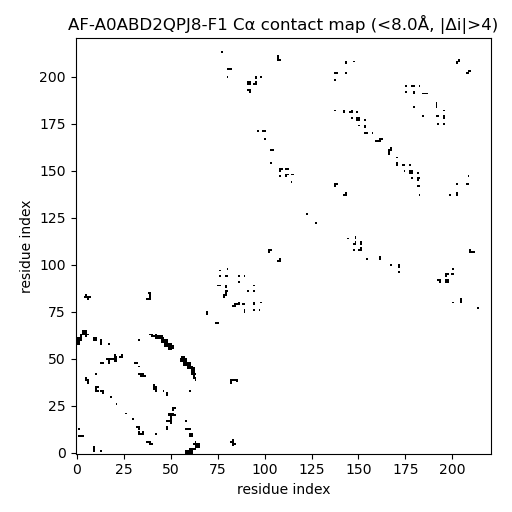 A CA 1
ATOM 1297 C C . MET A 1 168 ? -9.876 -5.878 18.257 1.00 90.31 168 MET A C 1
ATOM 1299 O O . MET A 1 168 ? -9.799 -4.714 17.873 1.00 90.31 168 MET A O 1
ATOM 1303 N N . SER A 1 169 ? -10.941 -6.634 17.975 1.00 90.75 169 SER A N 1
ATOM 1304 C CA . SER A 1 169 ? -12.064 -6.148 17.162 1.00 90.75 169 SER A CA 1
ATOM 1305 C C . SER A 1 169 ? -12.743 -4.919 17.783 1.00 90.75 169 SER A C 1
ATOM 1307 O O . SER A 1 169 ? -13.116 -3.981 17.075 1.00 90.75 169 SER A O 1
ATOM 1309 N N . ARG A 1 170 ? -12.878 -4.872 19.117 1.00 91.94 170 ARG A N 1
ATOM 1310 C CA . ARG A 1 170 ? -13.424 -3.697 19.822 1.00 91.94 170 ARG A CA 1
ATOM 1311 C C . ARG A 1 170 ? -12.508 -2.477 19.705 1.00 91.94 170 ARG A C 1
ATOM 1313 O O . ARG A 1 170 ? -13.021 -1.378 19.497 1.00 91.94 170 ARG A O 1
ATOM 1320 N N . LEU A 1 171 ? -11.190 -2.670 19.810 1.00 93.06 171 LEU A N 1
ATOM 1321 C CA . LEU A 1 171 ? -10.206 -1.602 19.612 1.00 93.06 171 LEU A CA 1
ATOM 1322 C C . LEU A 1 171 ? -10.283 -1.047 18.186 1.00 93.06 171 LEU A C 1
ATOM 1324 O O . LEU A 1 171 ? -10.493 0.150 18.020 1.00 93.06 171 LEU A O 1
ATOM 1328 N N . ILE A 1 172 ? -10.239 -1.914 17.174 1.00 93.94 172 ILE A N 1
ATOM 1329 C CA . ILE A 1 172 ? -10.311 -1.515 15.761 1.00 93.94 172 ILE A CA 1
ATOM 1330 C C . ILE A 1 172 ? -11.588 -0.708 15.481 1.00 93.94 172 ILE A C 1
ATOM 1332 O O . ILE A 1 172 ? -11.538 0.358 14.867 1.00 93.94 172 ILE A O 1
ATOM 1336 N N . LYS A 1 173 ? -12.746 -1.140 15.998 1.00 92.88 173 LYS A N 1
ATOM 1337 C CA . LYS A 1 173 ? -14.004 -0.380 15.864 1.00 92.88 173 LYS A CA 1
ATOM 1338 C C . LYS A 1 173 ? -13.919 1.017 16.484 1.00 92.88 173 LYS A C 1
ATOM 1340 O O . LYS A 1 173 ? -14.434 1.974 15.900 1.00 92.88 173 LYS A O 1
ATOM 1345 N N . ALA A 1 174 ? -13.274 1.148 17.643 1.00 92.38 174 ALA A N 1
ATOM 1346 C CA . ALA A 1 174 ? -13.035 2.446 18.267 1.00 92.38 174 ALA A CA 1
ATOM 1347 C C . ALA A 1 174 ? -12.093 3.310 17.411 1.00 92.38 174 ALA A C 1
ATOM 1349 O O . ALA A 1 174 ? -12.384 4.484 17.184 1.00 92.38 174 ALA A O 1
ATOM 1350 N N . GLU A 1 175 ? -11.026 2.733 16.854 1.00 94.19 175 GLU A N 1
ATOM 1351 C CA . GLU A 1 175 ? -10.098 3.432 15.959 1.00 94.19 175 GLU A CA 1
ATOM 1352 C C . GLU A 1 175 ? -10.803 3.966 14.710 1.00 94.19 175 GLU A C 1
ATOM 1354 O O . GLU A 1 175 ? -10.648 5.141 14.387 1.00 94.19 175 GLU A O 1
ATOM 1359 N N . PHE A 1 176 ? -11.658 3.175 14.054 1.00 93.38 176 PHE A N 1
ATOM 1360 C CA . PHE A 1 176 ? -12.465 3.648 12.921 1.00 93.38 176 PHE A CA 1
ATOM 1361 C C . PHE A 1 176 ? -13.354 4.846 13.286 1.00 93.38 176 PHE A C 1
ATOM 1363 O O . PHE A 1 176 ? -13.490 5.788 12.496 1.00 93.38 176 PHE A O 1
ATOM 1370 N N . ALA A 1 177 ? -13.944 4.842 14.485 1.00 91.50 177 ALA A N 1
ATOM 1371 C CA . ALA A 1 177 ? -14.768 5.948 14.967 1.00 91.50 177 ALA A CA 1
ATOM 1372 C C . ALA A 1 177 ? -13.941 7.224 15.205 1.00 91.50 177 ALA A C 1
ATOM 1374 O O . ALA A 1 177 ? -14.375 8.320 14.841 1.00 91.50 177 ALA A O 1
ATOM 1375 N N . VAL A 1 178 ? -12.732 7.102 15.760 1.00 92.25 178 VAL A N 1
ATOM 1376 C CA . VAL A 1 178 ? -11.843 8.255 15.971 1.00 92.25 178 VAL A CA 1
ATOM 1377 C C . VAL A 1 178 ? -11.251 8.749 14.643 1.00 92.25 178 VAL A C 1
ATOM 1379 O O . VAL A 1 178 ? -11.217 9.956 14.390 1.00 92.25 178 VAL A O 1
ATOM 1382 N N . LEU A 1 179 ? -10.862 7.841 13.746 1.00 92.75 179 LEU A N 1
ATOM 1383 C CA . LEU A 1 179 ? -10.337 8.161 12.416 1.00 92.75 179 LEU A CA 1
ATOM 1384 C C . LEU A 1 179 ? -11.345 8.927 11.560 1.00 92.75 179 LEU A C 1
ATOM 1386 O O . LEU A 1 179 ? -10.965 9.858 10.850 1.00 92.75 179 LEU A O 1
ATOM 1390 N N . ARG A 1 180 ? -12.637 8.602 11.659 1.00 91.06 180 ARG A N 1
ATOM 1391 C CA . ARG A 1 180 ? -13.710 9.383 11.023 1.00 91.06 180 ARG A CA 1
ATOM 1392 C C . ARG A 1 180 ? -13.622 10.867 11.396 1.00 91.06 180 ARG A C 1
ATOM 1394 O O . ARG A 1 180 ? -13.682 11.726 10.513 1.00 91.06 180 ARG A O 1
ATOM 1401 N N . ASN A 1 181 ? -13.425 11.167 12.682 1.00 88.94 181 ASN A N 1
ATOM 1402 C CA . ASN A 1 181 ? -13.267 12.537 13.174 1.00 88.94 181 ASN A CA 1
ATOM 1403 C C . ASN A 1 181 ? -11.926 13.145 12.737 1.00 88.94 181 ASN A C 1
ATOM 1405 O O . ASN A 1 181 ? -11.852 14.338 12.428 1.00 88.94 181 ASN A O 1
ATOM 1409 N N . ALA A 1 182 ? -10.859 12.342 12.678 1.00 89.25 182 ALA A N 1
ATOM 1410 C CA . ALA A 1 182 ? -9.553 12.778 12.192 1.00 89.25 182 ALA A CA 1
ATOM 1411 C C . ALA A 1 182 ? -9.615 13.238 10.726 1.00 89.25 182 ALA A C 1
ATOM 1413 O O . ALA A 1 182 ? -9.139 14.330 10.410 1.00 89.25 182 ALA A O 1
ATOM 1414 N N . PHE A 1 183 ? -10.299 12.477 9.869 1.00 89.12 183 PHE A N 1
ATOM 1415 C CA . PHE A 1 183 ? -10.494 12.782 8.449 1.00 89.12 183 PHE A CA 1
ATOM 1416 C C . PHE A 1 183 ? -11.568 13.842 8.155 1.00 89.12 183 PHE A C 1
ATOM 1418 O O . PHE A 1 183 ? -11.792 14.154 6.987 1.00 89.12 183 PHE A O 1
ATOM 1425 N N . ASN A 1 184 ? -12.211 14.414 9.181 1.00 85.38 184 ASN A N 1
ATOM 1426 C CA . ASN A 1 184 ? -13.288 15.404 9.052 1.00 85.38 184 ASN A CA 1
ATOM 1427 C C . ASN A 1 184 ? -14.453 14.915 8.163 1.00 85.38 184 ASN A C 1
ATOM 1429 O O . ASN A 1 184 ? -14.995 15.677 7.362 1.00 85.38 184 ASN A O 1
ATOM 1433 N N . LEU A 1 185 ? -14.821 13.633 8.269 1.00 84.81 185 LEU A N 1
ATOM 1434 C CA . LEU A 1 185 ? -15.917 13.064 7.480 1.00 84.81 185 LEU A CA 1
ATOM 1435 C C . LEU A 1 185 ? -17.286 13.415 8.100 1.00 84.81 185 LEU A C 1
ATOM 1437 O O . LEU A 1 185 ? -17.433 13.339 9.323 1.00 84.81 185 LEU A O 1
ATOM 1441 N N . PRO A 1 186 ? -18.291 13.789 7.282 1.00 79.81 186 PRO A N 1
ATOM 1442 C CA . PRO A 1 186 ? -19.608 14.188 7.769 1.00 79.81 186 PRO A CA 1
ATOM 1443 C C . PRO A 1 186 ? -20.353 13.011 8.411 1.00 79.81 186 PRO A C 1
ATOM 1445 O O . PRO A 1 186 ? -20.142 11.860 8.016 1.00 79.81 186 PRO A O 1
ATOM 1448 N N . PRO A 1 187 ? -21.238 13.281 9.387 1.00 68.62 187 PRO A N 1
ATOM 1449 C CA . PRO A 1 187 ? -21.806 12.221 10.192 1.00 68.62 187 PRO A CA 1
ATOM 1450 C C . PRO A 1 187 ? -22.867 11.354 9.509 1.00 68.62 187 PRO A C 1
ATOM 1452 O O . PRO A 1 187 ? -23.031 10.208 9.924 1.00 68.62 187 PRO A O 1
ATOM 1455 N N . ASP A 1 188 ? -23.501 11.875 8.458 1.00 64.44 188 ASP A N 1
ATOM 1456 C CA . ASP A 1 188 ? -24.642 11.263 7.761 1.00 64.44 188 ASP A CA 1
ATOM 1457 C C . ASP A 1 188 ? -24.249 10.411 6.546 1.00 64.44 188 ASP A C 1
ATOM 1459 O O . ASP A 1 188 ? -25.100 10.033 5.744 1.00 64.44 188 ASP A O 1
ATOM 1463 N N . SER A 1 189 ? -22.959 10.125 6.338 1.00 65.62 189 SER A N 1
ATOM 1464 C CA . SER A 1 189 ? -22.592 9.193 5.273 1.00 65.62 189 SER A CA 1
ATOM 1465 C C . SER A 1 189 ? -22.704 7.760 5.781 1.00 65.62 189 SER A C 1
ATOM 1467 O O . SER A 1 189 ? -21.824 7.315 6.522 1.00 65.62 189 SER A O 1
ATOM 1469 N N . ASP A 1 190 ? -23.714 7.033 5.302 1.00 65.81 190 ASP A N 1
ATOM 1470 C CA . ASP A 1 190 ? -23.881 5.580 5.501 1.00 65.81 190 ASP A CA 1
ATOM 1471 C C . ASP A 1 190 ? -22.616 4.778 5.137 1.00 65.81 190 ASP A C 1
ATOM 1473 O O . ASP A 1 190 ? -22.412 3.666 5.613 1.00 65.81 190 ASP A O 1
ATOM 1477 N N . ASP A 1 191 ? -21.719 5.374 4.346 1.00 83.00 191 ASP A N 1
ATOM 1478 C CA . ASP A 1 191 ? -20.488 4.763 3.853 1.00 83.00 191 ASP A CA 1
ATOM 1479 C C . ASP A 1 191 ? -19.193 5.366 4.440 1.00 83.00 191 ASP A C 1
ATOM 1481 O O . ASP A 1 191 ? -18.137 5.386 3.798 1.00 83.00 191 ASP A O 1
ATOM 1485 N N . TYR A 1 192 ? -19.237 5.925 5.658 1.00 87.06 192 TYR A N 1
ATOM 1486 C CA . TYR A 1 192 ? -18.030 6.522 6.250 1.00 87.06 192 TYR A CA 1
ATOM 1487 C C . TYR A 1 192 ? -16.919 5.484 6.464 1.00 87.06 192 TYR A C 1
ATOM 1489 O O . TYR A 1 192 ? -15.747 5.821 6.323 1.00 87.06 192 TYR A O 1
ATOM 1497 N N . VAL A 1 193 ? -17.273 4.230 6.770 1.00 91.19 193 VAL A N 1
ATOM 1498 C CA . VAL A 1 193 ? -16.310 3.153 7.048 1.00 91.19 193 VAL A CA 1
ATOM 1499 C C . VAL A 1 193 ? -15.437 2.881 5.824 1.00 91.19 193 VAL A C 1
ATOM 1501 O O . VAL A 1 193 ? -14.213 2.873 5.951 1.00 91.19 193 VAL A O 1
ATOM 1504 N N . ARG A 1 194 ? -16.028 2.772 4.625 1.00 91.56 194 ARG A N 1
ATOM 1505 C CA . ARG A 1 194 ? -15.256 2.593 3.384 1.00 91.56 194 ARG A CA 1
ATOM 1506 C C . ARG A 1 194 ? -14.37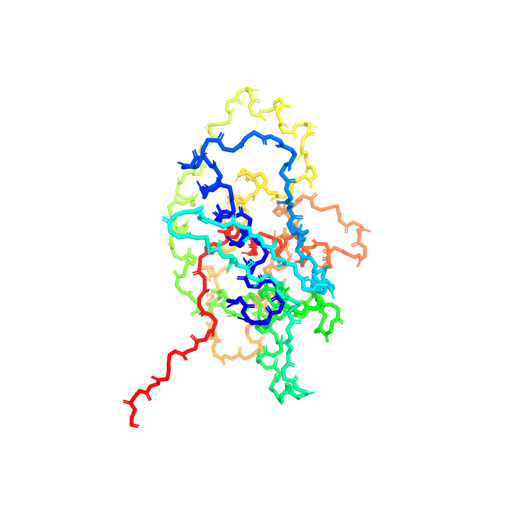7 3.798 3.083 1.00 91.56 194 ARG A C 1
ATOM 1508 O O . ARG A 1 194 ? -13.218 3.635 2.728 1.00 91.56 194 ARG A O 1
ATOM 1515 N N . LYS A 1 195 ? -14.879 5.021 3.290 1.00 91.44 195 LYS A N 1
ATOM 1516 C CA . LYS A 1 195 ? -14.076 6.242 3.090 1.00 91.44 195 LYS A CA 1
ATOM 1517 C C . LYS A 1 195 ? -12.888 6.325 4.048 1.00 91.44 195 LYS A C 1
ATOM 1519 O O . LYS A 1 195 ? -11.816 6.768 3.638 1.00 91.44 195 LYS A O 1
ATOM 1524 N N . VAL A 1 196 ? -13.071 5.931 5.310 1.00 94.12 196 VAL A N 1
ATOM 1525 C CA . VAL A 1 196 ? -11.981 5.841 6.291 1.00 94.12 196 VAL A CA 1
ATOM 1526 C C . VAL A 1 196 ? -10.978 4.779 5.854 1.00 94.12 196 VAL A C 1
ATOM 1528 O O . VAL A 1 196 ? -9.790 5.086 5.804 1.00 94.12 196 VAL A O 1
ATOM 1531 N N . ALA A 1 197 ? -11.445 3.586 5.475 1.00 94.94 197 ALA A N 1
ATOM 1532 C CA . ALA A 1 197 ? -10.600 2.494 5.000 1.00 94.94 197 ALA A CA 1
ATOM 1533 C C . ALA A 1 197 ? -9.741 2.918 3.796 1.00 94.94 197 ALA A C 1
ATOM 1535 O O . ALA A 1 197 ? -8.517 2.822 3.853 1.00 94.94 197 ALA A O 1
ATOM 1536 N N . ALA A 1 198 ? -10.355 3.518 2.772 1.00 93.31 198 ALA A N 1
ATOM 1537 C CA . ALA A 1 198 ? -9.673 4.027 1.583 1.00 93.31 198 ALA A CA 1
ATOM 1538 C C . ALA A 1 198 ? -8.553 5.020 1.918 1.00 93.31 198 ALA A C 1
ATOM 1540 O O . ALA A 1 198 ? -7.420 4.921 1.435 1.00 93.31 198 ALA A O 1
ATOM 1541 N N . LYS A 1 199 ? -8.865 6.000 2.776 1.00 94.38 199 LYS A N 1
ATOM 1542 C CA . LYS A 1 199 ? -7.909 7.030 3.201 1.00 94.38 199 LYS A CA 1
ATOM 1543 C C . LYS A 1 199 ? -6.786 6.429 4.041 1.00 94.38 199 LYS A C 1
ATOM 1545 O O . LYS A 1 199 ? -5.628 6.787 3.836 1.00 94.38 199 LYS A O 1
ATOM 1550 N N . LEU A 1 200 ? -7.107 5.502 4.942 1.00 95.56 200 LEU A N 1
ATOM 1551 C CA . LEU A 1 200 ? -6.135 4.819 5.791 1.00 95.56 200 LEU A CA 1
ATOM 1552 C C . LEU A 1 200 ? -5.153 3.986 4.957 1.00 95.56 200 LEU A C 1
ATOM 1554 O O . LEU A 1 200 ? -3.943 4.161 5.093 1.00 95.56 200 LEU A O 1
ATOM 1558 N N . LEU A 1 201 ? -5.660 3.154 4.043 1.00 95.25 201 LEU A N 1
ATOM 1559 C CA . LEU A 1 201 ? -4.842 2.335 3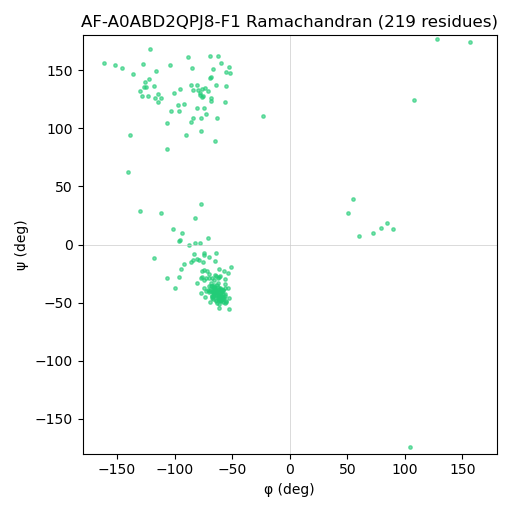.145 1.00 95.25 201 LEU A CA 1
ATOM 1560 C C . LEU A 1 201 ? -3.954 3.197 2.243 1.00 95.25 201 LEU A C 1
ATOM 1562 O O . LEU A 1 201 ? -2.788 2.873 2.017 1.00 95.25 201 LEU A O 1
ATOM 1566 N N . ASN A 1 202 ? -4.462 4.335 1.766 1.00 94.62 202 ASN A N 1
ATOM 1567 C CA . ASN A 1 202 ? -3.656 5.282 1.004 1.00 94.62 202 ASN A CA 1
ATOM 1568 C C . ASN A 1 202 ? -2.515 5.891 1.843 1.00 94.62 202 ASN A C 1
ATOM 1570 O O . ASN A 1 202 ? -1.378 5.959 1.370 1.00 94.62 202 ASN A O 1
ATOM 1574 N N . LEU A 1 203 ? -2.778 6.292 3.092 1.00 95.00 203 LEU A N 1
ATOM 1575 C CA . LEU A 1 203 ? -1.734 6.795 3.994 1.00 95.00 203 LEU A CA 1
ATOM 1576 C C . LEU A 1 203 ? -0.700 5.722 4.350 1.00 95.00 203 LEU A C 1
ATOM 1578 O O . LEU A 1 203 ? 0.492 6.023 4.433 1.00 95.00 203 LEU A O 1
ATOM 1582 N N . TYR A 1 204 ? -1.132 4.474 4.521 1.00 94.75 204 TYR A N 1
ATOM 1583 C CA . TYR A 1 204 ? -0.229 3.345 4.714 1.00 94.75 204 TYR A CA 1
ATOM 1584 C C . TYR A 1 204 ? 0.688 3.146 3.496 1.00 94.75 204 TYR A C 1
ATOM 1586 O O . TYR A 1 204 ? 1.909 3.201 3.630 1.00 94.75 204 TYR A O 1
ATOM 1594 N N . ARG A 1 205 ? 0.121 3.015 2.287 1.00 92.94 205 ARG A N 1
ATOM 1595 C CA . ARG A 1 205 ? 0.884 2.753 1.048 1.00 92.94 205 ARG A CA 1
ATOM 1596 C C . ARG A 1 205 ? 1.833 3.882 0.657 1.00 92.94 205 ARG A C 1
ATOM 1598 O O . ARG A 1 205 ? 2.846 3.644 0.010 1.00 92.94 205 ARG A O 1
ATOM 1605 N N . THR A 1 206 ? 1.522 5.113 1.054 1.00 91.69 206 THR A N 1
ATOM 1606 C CA . THR A 1 206 ? 2.405 6.274 0.856 1.00 91.69 206 THR A CA 1
ATOM 1607 C C . THR A 1 206 ? 3.494 6.393 1.931 1.00 91.69 206 THR A C 1
ATOM 1609 O O . THR A 1 206 ? 4.273 7.344 1.906 1.00 91.69 206 THR A O 1
ATOM 1612 N N . GLY A 1 207 ? 3.562 5.457 2.888 1.00 91.50 207 GLY A N 1
ATOM 1613 C CA . GLY A 1 207 ? 4.535 5.453 3.985 1.00 91.50 207 GLY 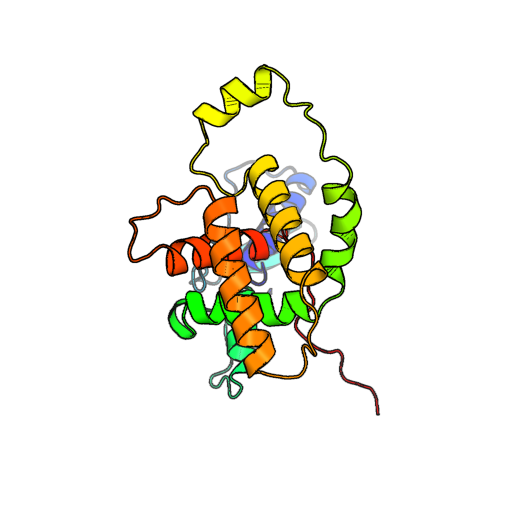A CA 1
ATOM 1614 C C . GLY A 1 207 ? 4.271 6.521 5.050 1.00 91.50 207 GLY A C 1
ATOM 1615 O O . GLY A 1 207 ? 5.095 6.756 5.933 1.00 91.50 207 GLY A O 1
ATOM 1616 N N . ARG A 1 208 ? 3.115 7.193 4.998 1.00 92.38 208 ARG A N 1
ATOM 1617 C CA . ARG A 1 208 ? 2.759 8.275 5.925 1.00 92.38 208 ARG A CA 1
ATOM 1618 C C . ARG A 1 208 ? 2.366 7.749 7.307 1.00 92.38 208 ARG A C 1
ATOM 1620 O O . ARG A 1 208 ? 2.374 8.526 8.257 1.00 92.38 208 ARG A O 1
ATOM 1627 N N . LEU A 1 209 ? 2.089 6.456 7.465 1.00 91.56 209 LEU A N 1
ATOM 1628 C CA . LEU A 1 209 ? 1.801 5.830 8.766 1.00 91.56 209 LEU A CA 1
ATOM 1629 C C . LEU A 1 209 ? 2.987 5.056 9.355 1.00 91.56 209 LEU A C 1
ATOM 1631 O O . LEU A 1 209 ? 2.805 4.321 10.318 1.00 91.56 209 LEU A O 1
ATOM 1635 N N . GLY A 1 210 ? 4.195 5.234 8.815 1.00 89.00 210 GLY A N 1
ATOM 1636 C CA . GLY A 1 210 ? 5.389 4.496 9.231 1.00 89.00 210 GLY A CA 1
ATOM 1637 C C . GLY A 1 210 ? 5.776 3.408 8.233 1.00 89.00 210 GLY A C 1
ATOM 1638 O O . GLY A 1 210 ? 5.197 3.307 7.149 1.00 89.00 210 GLY A O 1
ATOM 1639 N N . HIS A 1 211 ? 6.781 2.616 8.598 1.00 89.88 211 HIS A N 1
ATOM 1640 C CA . HIS A 1 211 ? 7.318 1.550 7.757 1.00 89.88 211 HIS A CA 1
ATOM 1641 C C . HIS A 1 211 ? 7.098 0.205 8.436 1.00 89.88 211 HIS A C 1
ATOM 1643 O O . HIS A 1 211 ? 7.499 0.016 9.580 1.00 89.88 211 HIS A O 1
ATOM 1649 N N . TYR A 1 212 ? 6.468 -0.719 7.716 1.00 90.94 212 TYR A N 1
ATOM 1650 C CA . TYR A 1 212 ? 6.079 -2.024 8.234 1.00 90.94 212 TYR A CA 1
ATOM 1651 C C . TYR A 1 212 ? 6.661 -3.109 7.344 1.00 90.94 212 TYR A C 1
ATOM 1653 O O . TYR A 1 212 ? 6.556 -3.033 6.119 1.00 90.94 212 TYR A O 1
ATOM 1661 N N . THR A 1 213 ? 7.224 -4.131 7.976 1.00 89.88 213 THR A N 1
ATOM 1662 C CA . THR A 1 213 ? 7.597 -5.380 7.317 1.00 89.88 213 THR A CA 1
ATOM 1663 C C . THR A 1 213 ? 6.540 -6.411 7.681 1.00 89.88 213 THR A C 1
ATOM 1665 O O . THR A 1 213 ? 6.383 -6.729 8.857 1.00 89.88 213 THR A O 1
ATOM 1668 N N . LEU A 1 214 ? 5.782 -6.870 6.684 1.00 89.62 214 LEU A N 1
ATOM 1669 C CA . LEU A 1 214 ? 4.659 -7.794 6.888 1.00 89.62 214 LEU A CA 1
ATOM 1670 C C . LEU A 1 214 ? 5.136 -9.243 7.043 1.00 89.62 214 LEU A C 1
ATOM 1672 O O . LEU A 1 214 ? 4.565 -10.010 7.812 1.00 89.62 214 LEU A O 1
ATOM 1676 N N . ASP A 1 215 ? 6.221 -9.596 6.356 1.00 85.50 215 ASP A N 1
ATOM 1677 C CA . ASP A 1 215 ? 6.795 -10.931 6.426 1.00 85.50 215 ASP A CA 1
ATOM 1678 C C . ASP A 1 215 ? 7.640 -11.096 7.689 1.00 85.50 215 ASP A C 1
ATOM 1680 O O . ASP A 1 215 ? 8.506 -10.276 8.014 1.00 85.50 215 ASP A O 1
ATOM 1684 N N . ARG A 1 216 ? 7.434 -12.212 8.387 1.00 76.81 216 ARG A N 1
ATOM 1685 C CA . ARG A 1 216 ? 8.352 -12.639 9.440 1.00 76.81 216 ARG A CA 1
ATOM 1686 C C . ARG A 1 216 ? 9.568 -13.269 8.779 1.00 76.81 216 ARG A C 1
ATOM 1688 O O . ARG A 1 216 ? 9.428 -14.166 7.949 1.00 76.81 216 ARG A O 1
ATOM 1695 N N . ALA A 1 217 ? 10.762 -12.817 9.159 1.00 69.88 217 ALA A N 1
ATOM 1696 C CA . ALA A 1 217 ? 11.978 -13.509 8.761 1.00 69.88 217 ALA A CA 1
ATOM 1697 C C . ALA A 1 217 ? 11.870 -14.979 9.205 1.00 69.88 217 ALA A C 1
ATOM 1699 O O . ALA A 1 217 ? 11.405 -15.229 10.323 1.00 69.88 217 ALA A O 1
ATOM 1700 N N . PRO A 1 218 ? 12.257 -15.949 8.359 1.00 67.12 218 PRO A N 1
ATOM 1701 C CA . PRO A 1 218 ? 12.279 -17.337 8.780 1.00 67.12 218 PRO A CA 1
ATOM 1702 C C . PRO A 1 218 ? 13.170 -17.438 10.018 1.00 67.12 218 PRO A C 1
ATOM 1704 O O . PRO A 1 218 ? 14.333 -17.030 9.996 1.00 67.12 218 PRO A O 1
ATOM 1707 N N . ASN A 1 219 ? 12.607 -17.939 11.118 1.00 54.75 219 ASN A N 1
ATOM 1708 C CA . ASN A 1 219 ? 13.411 -18.326 12.264 1.00 54.75 219 ASN A CA 1
ATOM 1709 C C . ASN A 1 219 ? 14.310 -19.462 11.777 1.00 54.75 219 ASN A C 1
ATOM 1711 O O . ASN A 1 219 ? 13.811 -20.548 11.486 1.00 54.75 219 ASN A O 1
ATOM 1715 N N . ASN A 1 220 ? 15.608 -19.194 11.635 1.00 46.34 220 ASN A N 1
ATOM 1716 C CA . ASN A 1 220 ? 16.606 -20.233 11.411 1.00 46.34 220 ASN A CA 1
ATOM 1717 C C . ASN A 1 220 ? 16.645 -21.122 12.664 1.00 46.34 220 ASN A C 1
ATOM 1719 O O . ASN A 1 220 ? 17.399 -20.835 13.592 1.00 46.34 220 ASN A O 1
ATOM 1723 N N . ASN A 1 221 ? 15.805 -22.156 12.686 1.00 41.22 221 ASN A N 1
ATOM 1724 C CA . ASN A 1 221 ? 15.898 -23.298 13.589 1.00 41.22 221 ASN A CA 1
ATOM 1725 C C . ASN A 1 221 ? 16.317 -24.524 12.784 1.00 41.22 221 ASN A C 1
ATOM 1727 O O . ASN A 1 221 ? 15.686 -24.765 11.730 1.00 41.22 221 ASN A O 1
#

Mean predicted aligned error: 8.42 Å

InterPro domains:
  IPR006073 GTP binding domain [PF01926] (1-67)
  IPR027417 P-loop containing nucleoside triphosphate hydrolase [G3DSA:3.40.50.300] (1-68)
  IPR027417 P-loop containing nucleoside triphosphate hydrolase [SSF52540] (1-103)

Organism: NCBI:txid62892